Protein AF-A0A3D3DCF4-F1 (afdb_monomer)

pLDDT: mean 82.03, std 12.27, range [42.31, 96.94]

Mean predicted aligned error: 11.18 Å

Structure (mmCIF, N/CA/C/O backbone):
data_AF-A0A3D3DCF4-F1
#
_entry.id   AF-A0A3D3DCF4-F1
#
loop_
_atom_site.group_PDB
_atom_site.id
_atom_site.type_symbol
_atom_site.label_atom_id
_atom_site.label_alt_id
_atom_site.label_comp_id
_atom_site.label_asym_id
_atom_site.label_entity_id
_atom_site.label_seq_id
_atom_site.pdbx_PDB_ins_code
_atom_site.Cartn_x
_atom_site.Cartn_y
_atom_site.Cartn_z
_atom_site.occupancy
_atom_site.B_iso_or_equiv
_atom_site.auth_seq_id
_atom_site.auth_comp_id
_atom_site.auth_asym_id
_atom_site.auth_atom_id
_atom_site.pdbx_PDB_model_num
ATOM 1 N N . MET A 1 1 ? 3.527 12.592 -11.325 1.00 93.81 1 MET A N 1
ATOM 2 C CA . MET A 1 1 ? 3.212 11.522 -10.352 1.00 93.81 1 MET A CA 1
ATOM 3 C C . MET A 1 1 ? 3.990 10.255 -10.683 1.00 93.81 1 MET A C 1
ATOM 5 O O . MET A 1 1 ? 4.263 10.042 -11.859 1.00 93.81 1 MET A O 1
ATOM 9 N N . LYS A 1 2 ? 4.326 9.399 -9.712 1.00 96.25 2 LYS A N 1
ATOM 10 C CA . LYS A 1 2 ? 5.110 8.177 -9.921 1.00 96.25 2 LYS A CA 1
ATOM 11 C C . LYS A 1 2 ? 4.630 6.965 -9.119 1.00 96.25 2 LYS A C 1
ATOM 13 O O . LYS A 1 2 ? 4.061 7.092 -8.036 1.00 96.25 2 LYS A O 1
ATOM 18 N N . ILE A 1 3 ? 4.946 5.783 -9.646 1.00 96.56 3 ILE A N 1
ATOM 19 C CA . ILE A 1 3 ? 4.933 4.520 -8.902 1.00 96.56 3 ILE A CA 1
ATOM 20 C C . ILE A 1 3 ? 6.307 3.864 -9.035 1.00 96.56 3 ILE A C 1
ATOM 22 O O . ILE A 1 3 ? 6.876 3.821 -10.126 1.00 96.56 3 ILE A O 1
ATOM 26 N N . GLU A 1 4 ? 6.835 3.358 -7.927 1.00 96.94 4 GLU A N 1
ATOM 27 C CA . GLU A 1 4 ? 8.171 2.785 -7.821 1.00 96.94 4 GLU A CA 1
ATOM 28 C C . GLU A 1 4 ? 8.137 1.380 -7.225 1.00 96.94 4 GLU A C 1
ATOM 30 O O . GLU A 1 4 ? 7.518 1.129 -6.188 1.00 96.94 4 GLU A O 1
ATOM 35 N N . TYR A 1 5 ? 8.869 0.480 -7.875 1.00 96.06 5 TYR A N 1
ATOM 36 C CA . TYR A 1 5 ? 9.000 -0.916 -7.506 1.00 96.06 5 TYR A CA 1
ATOM 37 C C . TYR A 1 5 ? 10.455 -1.297 -7.286 1.00 96.06 5 TYR A C 1
ATOM 39 O O . TYR A 1 5 ? 11.329 -0.956 -8.085 1.00 96.06 5 TYR A O 1
ATOM 47 N N . ILE A 1 6 ? 10.678 -2.110 -6.258 1.00 93.56 6 ILE A N 1
ATOM 48 C CA . ILE A 1 6 ? 11.881 -2.919 -6.100 1.00 93.56 6 ILE A CA 1
ATOM 49 C C . ILE A 1 6 ? 11.496 -4.373 -6.328 1.00 93.56 6 ILE A C 1
ATOM 51 O O . ILE A 1 6 ? 10.640 -4.940 -5.647 1.00 93.56 6 ILE A O 1
ATOM 55 N N . ILE A 1 7 ? 12.144 -4.982 -7.310 1.00 91.38 7 ILE A N 1
ATOM 56 C CA . ILE A 1 7 ? 11.874 -6.342 -7.747 1.00 91.38 7 ILE A CA 1
ATOM 57 C C . ILE A 1 7 ? 13.111 -7.165 -7.437 1.00 91.38 7 ILE A C 1
ATOM 59 O O . ILE A 1 7 ? 14.160 -6.977 -8.058 1.00 91.38 7 ILE A O 1
ATOM 63 N N . LYS A 1 8 ? 12.986 -8.078 -6.477 1.00 88.69 8 LYS A N 1
ATOM 64 C CA . LYS A 1 8 ? 14.046 -9.027 -6.143 1.00 88.69 8 LYS A CA 1
ATOM 65 C C . LYS A 1 8 ? 13.840 -10.321 -6.920 1.00 88.69 8 LYS A C 1
ATOM 67 O O . LYS A 1 8 ? 12.715 -10.808 -7.066 1.00 88.69 8 LYS A O 1
ATOM 72 N N . LYS A 1 9 ? 14.947 -10.877 -7.399 1.00 84.56 9 LYS A N 1
ATOM 73 C CA . LYS A 1 9 ? 14.991 -12.121 -8.151 1.00 84.56 9 LYS A CA 1
ATOM 74 C C . LYS A 1 9 ? 16.175 -12.989 -7.708 1.00 84.56 9 LYS A C 1
ATOM 76 O O . LYS A 1 9 ? 17.258 -12.460 -7.467 1.00 84.56 9 LYS A O 1
ATOM 81 N N . GLU A 1 10 ? 15.967 -14.305 -7.660 1.00 78.00 10 GLU A N 1
ATOM 82 C CA . GLU A 1 10 ? 16.915 -15.305 -7.136 1.00 78.00 10 GLU A CA 1
ATOM 83 C C . GLU A 1 10 ? 17.283 -16.381 -8.185 1.00 78.00 10 GLU A C 1
ATOM 85 O O . GLU A 1 10 ? 17.300 -17.570 -7.881 1.00 78.00 10 GLU A O 1
ATOM 90 N N . ASP A 1 11 ? 17.527 -15.989 -9.445 1.00 72.19 11 ASP A N 1
ATOM 91 C CA . ASP A 1 11 ? 17.966 -16.908 -10.512 1.00 72.19 11 ASP A CA 1
ATOM 92 C C . ASP A 1 11 ? 18.674 -16.172 -11.686 1.00 72.19 11 ASP A C 1
ATOM 94 O O . ASP A 1 11 ? 18.718 -14.937 -11.722 1.00 72.19 11 ASP A O 1
ATOM 98 N N . ASP A 1 12 ? 19.226 -16.929 -12.648 1.00 71.88 12 ASP A N 1
ATOM 99 C CA . ASP A 1 12 ? 20.004 -16.417 -13.795 1.00 71.88 12 ASP A CA 1
ATOM 100 C C . ASP A 1 12 ? 19.167 -15.956 -15.015 1.00 71.88 12 ASP A C 1
ATOM 102 O O . ASP A 1 12 ? 19.696 -15.305 -15.927 1.00 71.88 12 ASP A O 1
ATOM 106 N N . PHE A 1 13 ? 17.861 -16.245 -15.068 1.00 71.06 13 PHE A N 1
ATOM 107 C CA . PHE A 1 13 ? 16.968 -15.712 -16.105 1.00 71.06 13 PHE A CA 1
ATOM 108 C C . PHE A 1 13 ? 16.832 -14.192 -15.961 1.00 71.06 13 PHE A C 1
ATOM 110 O O . PHE A 1 13 ? 16.963 -13.646 -14.877 1.00 71.06 13 PHE A O 1
ATOM 117 N N . CYS A 1 14 ? 16.478 -13.464 -17.023 1.00 76.75 14 CYS A N 1
ATOM 118 C CA . CYS A 1 14 ? 16.166 -12.029 -16.908 1.00 76.75 14 CYS A CA 1
ATOM 119 C C . CYS A 1 14 ? 17.236 -11.221 -16.127 1.00 76.75 14 CYS A C 1
ATOM 121 O O . CYS A 1 14 ? 16.926 -10.473 -15.207 1.00 76.75 14 CYS A O 1
ATOM 123 N N . ASN A 1 15 ? 18.511 -11.418 -16.462 1.00 82.12 15 ASN A N 1
ATOM 124 C CA . ASN A 1 15 ? 19.671 -10.884 -15.740 1.00 82.12 15 ASN A CA 1
ATOM 125 C C . ASN A 1 15 ? 20.205 -9.558 -16.314 1.00 82.12 15 ASN A C 1
ATOM 127 O O . ASN A 1 15 ? 21.364 -9.211 -16.106 1.00 82.12 15 ASN A O 1
ATOM 131 N N . SER A 1 16 ? 19.405 -8.824 -17.076 1.00 86.44 16 SER A N 1
ATOM 132 C CA . SER A 1 16 ? 19.775 -7.509 -17.597 1.00 86.44 16 SER A CA 1
ATOM 133 C C . SER A 1 16 ? 18.530 -6.648 -17.740 1.00 86.44 16 SER A C 1
ATOM 135 O O . SER A 1 16 ? 17.416 -7.172 -17.818 1.00 86.44 16 SER A O 1
ATOM 137 N N . VAL A 1 17 ? 18.717 -5.327 -17.787 1.00 89.50 17 VAL A N 1
ATOM 138 C CA . VAL A 1 17 ? 17.618 -4.387 -18.055 1.00 89.50 17 VAL A CA 1
ATOM 139 C C . VAL A 1 17 ? 16.929 -4.728 -19.374 1.00 89.50 17 VAL A C 1
ATOM 141 O O . VAL A 1 17 ? 15.706 -4.740 -19.432 1.00 89.50 17 VAL A O 1
ATOM 144 N N . GLU A 1 18 ? 17.696 -5.087 -20.403 1.00 89.00 18 GLU A N 1
ATOM 145 C CA . GLU A 1 18 ? 17.155 -5.421 -21.721 1.00 89.00 18 GLU A CA 1
ATOM 146 C C . GLU A 1 18 ? 16.280 -6.676 -21.697 1.00 89.00 18 GLU A C 1
ATOM 148 O O . GLU A 1 18 ? 15.159 -6.676 -22.197 1.00 89.00 18 GLU A O 1
ATOM 153 N N . ARG A 1 19 ? 16.733 -7.741 -21.024 1.00 88.31 19 ARG A N 1
ATOM 154 C CA . ARG A 1 19 ? 15.919 -8.955 -20.863 1.00 88.31 19 ARG A CA 1
ATOM 155 C C . ARG A 1 19 ? 14.653 -8.680 -20.055 1.00 88.31 19 ARG A C 1
ATOM 157 O O . ARG A 1 19 ? 13.614 -9.262 -20.349 1.00 88.31 19 ARG A O 1
ATOM 164 N N . PHE A 1 20 ? 14.730 -7.788 -19.070 1.00 89.44 20 PHE A N 1
ATOM 165 C CA . PHE A 1 20 ? 13.569 -7.372 -18.291 1.00 89.44 20 PHE A CA 1
ATOM 166 C C . PHE A 1 20 ? 12.573 -6.558 -19.126 1.00 89.44 20 PHE A C 1
ATOM 168 O O . PHE A 1 20 ? 11.373 -6.815 -19.060 1.00 89.44 20 PHE A O 1
ATOM 175 N N . LYS A 1 21 ? 13.048 -5.652 -19.988 1.00 90.25 21 LYS A N 1
ATOM 176 C CA . LYS A 1 21 ? 12.198 -4.966 -20.973 1.00 90.25 21 LYS A CA 1
ATOM 177 C C . LYS A 1 21 ? 11.533 -5.955 -21.928 1.00 90.25 21 LYS A C 1
ATOM 179 O O . LYS A 1 21 ? 10.320 -5.900 -22.094 1.00 90.25 21 LYS A O 1
ATOM 184 N N . ASN A 1 22 ? 12.288 -6.910 -22.470 1.00 89.00 22 ASN A N 1
ATOM 185 C CA . ASN A 1 22 ? 11.760 -7.934 -23.378 1.00 89.00 22 ASN A CA 1
ATOM 186 C C . ASN A 1 22 ? 10.695 -8.811 -22.709 1.00 89.00 22 ASN A C 1
ATOM 188 O O . ASN A 1 22 ? 9.673 -9.131 -23.317 1.00 89.00 22 ASN A O 1
ATOM 192 N N . LEU A 1 23 ? 10.887 -9.149 -21.432 1.00 88.69 23 LEU A N 1
ATOM 193 C CA . LEU A 1 23 ? 9.875 -9.845 -20.643 1.00 88.69 23 LEU A CA 1
ATOM 194 C C . LEU A 1 23 ? 8.574 -9.033 -20.563 1.00 88.69 23 LEU A C 1
ATOM 196 O O . LEU A 1 23 ? 7.488 -9.571 -20.769 1.00 88.69 23 LEU A O 1
ATOM 200 N N . LEU A 1 24 ? 8.672 -7.734 -20.285 1.00 88.00 24 LEU A N 1
ATOM 201 C CA . LEU A 1 24 ? 7.505 -6.858 -20.203 1.00 88.00 24 LEU A CA 1
ATOM 202 C C . LEU A 1 24 ? 6.828 -6.657 -21.569 1.00 88.00 24 LEU A C 1
ATOM 204 O O . LEU A 1 24 ? 5.601 -6.708 -21.655 1.00 88.00 24 LEU A O 1
ATOM 208 N N . SER A 1 25 ? 7.612 -6.535 -22.639 1.00 87.81 25 SER A N 1
ATOM 209 C CA . SER A 1 25 ? 7.129 -6.430 -24.022 1.00 87.81 25 SER A CA 1
ATOM 210 C C . SER A 1 25 ? 6.634 -7.741 -24.632 1.00 87.81 25 SER A C 1
ATOM 212 O O . SER A 1 25 ? 6.069 -7.730 -25.720 1.00 87.81 25 SER A O 1
ATOM 214 N N . THR A 1 26 ? 6.743 -8.869 -23.922 1.00 84.06 26 THR A N 1
ATOM 215 C CA . THR A 1 26 ? 6.060 -10.116 -24.317 1.00 84.06 26 THR A CA 1
ATOM 216 C C . THR A 1 26 ? 4.539 -9.915 -24.381 1.00 84.06 26 THR A C 1
ATOM 218 O O . THR A 1 26 ? 3.829 -10.602 -25.113 1.00 84.06 26 THR A O 1
ATOM 221 N N . ASN A 1 27 ? 4.013 -8.943 -23.632 1.00 83.88 27 ASN A N 1
ATOM 222 C CA . ASN A 1 27 ? 2.646 -8.485 -23.796 1.00 83.88 27 ASN A CA 1
ATOM 223 C C . ASN A 1 27 ? 2.584 -7.412 -24.888 1.00 83.88 27 ASN A C 1
ATOM 225 O O . ASN A 1 27 ? 3.106 -6.317 -24.698 1.00 83.88 27 ASN A O 1
ATOM 229 N N . SER A 1 28 ? 1.852 -7.685 -25.971 1.00 82.88 28 SER A N 1
ATOM 230 C CA . SER A 1 28 ? 1.680 -6.767 -27.111 1.00 82.88 28 SER A CA 1
ATOM 231 C C . SER A 1 28 ? 1.088 -5.398 -26.753 1.00 82.88 28 SER A C 1
ATOM 233 O O . SER A 1 28 ? 1.099 -4.484 -27.570 1.00 82.88 28 SER A O 1
ATOM 235 N N . ARG A 1 29 ? 0.562 -5.235 -25.534 1.00 86.62 29 ARG A N 1
ATOM 236 C CA . ARG A 1 29 ? 0.063 -3.956 -25.021 1.00 86.62 29 ARG A CA 1
ATOM 237 C C . ARG A 1 29 ? 1.154 -3.056 -24.443 1.00 86.62 29 ARG A C 1
ATOM 239 O O . ARG A 1 29 ? 0.804 -1.945 -24.058 1.00 86.62 29 ARG A O 1
ATOM 246 N N . ILE A 1 30 ? 2.400 -3.523 -24.311 1.00 88.62 30 ILE A N 1
ATOM 247 C CA . ILE A 1 30 ? 3.524 -2.744 -23.779 1.00 88.62 30 ILE A CA 1
ATOM 248 C C . ILE A 1 30 ? 4.646 -2.656 -24.805 1.00 88.62 30 ILE A C 1
ATOM 250 O O . ILE A 1 30 ? 5.263 -3.660 -25.164 1.00 88.62 30 ILE A O 1
ATOM 254 N N . THR A 1 31 ? 5.000 -1.423 -25.148 1.00 87.81 31 THR A N 1
ATOM 255 C CA . THR A 1 31 ? 6.161 -1.131 -25.986 1.00 87.81 31 THR A CA 1
ATOM 256 C C . THR A 1 31 ? 7.061 -0.131 -25.275 1.00 87.81 31 THR A C 1
ATOM 258 O O . THR A 1 31 ? 6.591 0.902 -24.797 1.00 87.81 31 THR A O 1
ATOM 261 N N . PHE A 1 32 ? 8.356 -0.430 -25.203 1.00 87.75 32 PHE A N 1
ATOM 262 C CA . PHE A 1 32 ? 9.363 0.526 -24.746 1.00 87.75 32 PHE A CA 1
ATOM 263 C C . PHE A 1 32 ? 9.938 1.255 -25.957 1.00 87.75 32 PHE A C 1
ATOM 265 O O . PHE A 1 32 ? 10.460 0.624 -26.870 1.00 87.75 32 PHE A O 1
ATOM 272 N N . GLU A 1 33 ? 9.863 2.580 -25.952 1.00 84.75 33 GLU A N 1
ATOM 273 C CA . GLU A 1 33 ? 10.468 3.439 -26.965 1.00 84.75 33 GLU A CA 1
ATOM 274 C C . GLU A 1 33 ? 11.323 4.489 -26.260 1.00 84.75 33 GLU A C 1
ATOM 276 O O . GLU A 1 33 ? 10.804 5.352 -25.551 1.00 84.75 33 GLU A O 1
ATOM 281 N N . ASN A 1 34 ? 12.643 4.430 -26.447 1.00 81.75 34 ASN A N 1
ATOM 282 C CA . ASN A 1 34 ? 13.595 5.331 -25.792 1.00 81.75 34 ASN A CA 1
ATOM 283 C C . ASN A 1 34 ? 13.379 5.362 -24.261 1.00 81.75 34 ASN A C 1
ATOM 285 O O . ASN A 1 34 ? 13.489 4.330 -23.590 1.00 81.75 34 ASN A O 1
ATOM 289 N N . SER A 1 35 ? 13.049 6.536 -23.714 1.00 86.00 35 SER A N 1
ATOM 290 C CA . SER A 1 35 ? 12.738 6.794 -22.302 1.00 86.00 35 SER A CA 1
ATOM 291 C C . SER A 1 35 ? 11.246 6.694 -21.955 1.00 86.00 35 SER A C 1
ATOM 293 O O . SER A 1 35 ? 10.866 6.971 -20.816 1.00 86.00 35 SER A O 1
ATOM 295 N N . LYS A 1 36 ? 10.393 6.287 -22.906 1.00 91.50 36 LYS A N 1
ATOM 296 C CA . LYS A 1 36 ? 8.944 6.170 -22.722 1.00 91.50 36 LYS A CA 1
ATOM 297 C C . LYS A 1 36 ? 8.450 4.732 -22.817 1.00 91.50 36 LYS A C 1
ATOM 299 O O . LYS A 1 36 ? 8.942 3.923 -23.600 1.00 91.50 36 LYS A O 1
ATOM 304 N N . ILE A 1 37 ? 7.439 4.424 -22.017 1.00 91.50 37 ILE A N 1
ATOM 305 C CA . ILE A 1 37 ? 6.661 3.193 -22.084 1.00 91.50 37 ILE A CA 1
ATOM 306 C C . ILE A 1 37 ? 5.276 3.533 -22.627 1.00 91.50 37 ILE A C 1
ATOM 308 O O . ILE A 1 37 ? 4.548 4.347 -22.054 1.00 91.50 37 ILE A O 1
ATOM 312 N N . LYS A 1 38 ? 4.914 2.920 -23.753 1.00 91.38 38 LYS A N 1
ATOM 313 C CA . LYS A 1 38 ? 3.601 3.066 -24.377 1.00 91.38 38 LYS A CA 1
ATOM 314 C C . LYS A 1 38 ? 2.719 1.876 -24.037 1.00 91.38 38 LYS A C 1
ATOM 316 O O . LYS A 1 38 ? 3.142 0.726 -24.152 1.00 91.38 38 LYS A O 1
ATOM 321 N N . PHE A 1 39 ? 1.481 2.158 -23.650 1.00 89.31 39 PHE A N 1
ATOM 322 C CA . PHE A 1 39 ? 0.453 1.151 -23.423 1.00 89.31 39 PHE A CA 1
ATOM 323 C C . PHE A 1 39 ? -0.935 1.751 -23.627 1.00 89.31 39 PHE A C 1
ATOM 325 O O . PHE A 1 39 ? -1.216 2.844 -23.155 1.00 89.31 39 PHE A O 1
ATOM 332 N N . SER A 1 40 ? -1.844 1.024 -24.285 1.00 76.75 40 SER A N 1
ATOM 333 C CA . SER A 1 40 ? -3.268 1.410 -24.392 1.00 76.75 40 SER A CA 1
ATOM 334 C C . SER A 1 40 ? -3.502 2.892 -24.775 1.00 76.75 40 SER A C 1
ATOM 336 O O . SER A 1 40 ? -4.328 3.560 -24.153 1.00 76.75 40 SER A O 1
ATOM 338 N N . ASN A 1 41 ? -2.756 3.395 -25.768 1.00 82.88 41 ASN A N 1
ATOM 339 C CA . ASN A 1 41 ? -2.747 4.787 -26.265 1.00 82.88 41 ASN A CA 1
ATOM 340 C C . ASN A 1 41 ? -2.219 5.856 -25.291 1.00 82.88 41 ASN A C 1
ATOM 342 O O . ASN A 1 41 ? -2.385 7.047 -25.531 1.00 82.88 41 ASN A O 1
ATOM 346 N N . VAL A 1 42 ? -1.561 5.444 -24.212 1.00 88.62 42 VAL A N 1
ATOM 347 C CA . VAL A 1 42 ? -0.913 6.314 -23.226 1.00 88.62 42 VAL A CA 1
ATOM 348 C C . VAL A 1 42 ? 0.599 6.137 -23.324 1.00 88.62 42 VAL A C 1
ATOM 350 O O . VAL A 1 42 ? 1.077 5.031 -23.582 1.00 88.62 42 VAL A O 1
ATOM 353 N N . ALA A 1 43 ? 1.351 7.213 -23.102 1.00 91.12 43 ALA A N 1
ATOM 354 C CA . ALA A 1 43 ? 2.801 7.177 -22.968 1.00 91.12 43 ALA A CA 1
ATOM 355 C C . ALA A 1 43 ? 3.201 7.722 -21.595 1.00 91.12 43 ALA A C 1
ATOM 357 O O . ALA A 1 43 ? 2.790 8.817 -21.222 1.00 91.12 43 ALA A O 1
ATOM 358 N N . LEU A 1 44 ? 4.008 6.962 -20.862 1.00 94.25 44 LEU A N 1
ATOM 359 C CA . LEU A 1 44 ? 4.592 7.374 -19.587 1.00 94.25 44 LEU A CA 1
ATOM 360 C C . LEU A 1 44 ? 6.110 7.378 -19.699 1.00 94.25 44 LEU A C 1
ATOM 362 O O . LEU A 1 44 ? 6.673 6.627 -20.495 1.00 94.25 44 LEU A O 1
ATOM 366 N N . ASP A 1 45 ? 6.772 8.174 -18.874 1.00 95.38 45 ASP A N 1
ATOM 367 C CA . ASP A 1 45 ? 8.215 8.061 -18.709 1.00 95.38 45 ASP A CA 1
ATOM 368 C C . ASP A 1 45 ? 8.521 6.875 -17.785 1.00 95.38 45 ASP A C 1
ATOM 370 O O . ASP A 1 45 ? 7.721 6.512 -16.912 1.00 95.38 45 ASP A O 1
ATOM 374 N N . TYR A 1 46 ? 9.677 6.241 -17.974 1.00 95.00 46 TYR A N 1
ATOM 375 C CA . TYR A 1 46 ? 10.108 5.148 -17.107 1.00 95.00 46 TYR A CA 1
ATOM 376 C C . TYR A 1 46 ? 11.611 5.186 -16.828 1.00 95.00 46 TYR A C 1
ATOM 378 O O . TYR A 1 46 ? 12.402 5.718 -17.603 1.00 95.00 46 TYR A O 1
ATOM 386 N N . SER A 1 47 ? 12.014 4.563 -15.723 1.00 93.81 47 SER A N 1
ATOM 387 C CA . SER A 1 47 ? 13.418 4.325 -15.390 1.00 93.81 47 SER A CA 1
ATOM 388 C C . SER A 1 47 ? 13.585 2.912 -14.852 1.00 93.81 47 SER A C 1
ATOM 390 O O . SER A 1 47 ? 12.824 2.489 -13.982 1.00 93.81 47 SER A O 1
ATOM 392 N N . ILE A 1 48 ? 14.559 2.174 -15.390 1.00 93.50 48 ILE A N 1
ATOM 393 C CA . ILE A 1 48 ? 14.927 0.840 -14.907 1.00 93.50 48 ILE A CA 1
ATOM 394 C C . ILE A 1 48 ? 16.412 0.839 -14.574 1.00 93.50 48 ILE A C 1
ATOM 396 O O . ILE A 1 48 ? 17.249 1.078 -15.445 1.00 93.50 48 ILE A O 1
ATOM 400 N N . LYS A 1 49 ? 16.733 0.502 -13.328 1.00 92.75 49 LYS A N 1
ATOM 401 C CA . LYS A 1 49 ? 18.097 0.239 -12.868 1.00 92.75 49 LYS A CA 1
ATOM 402 C C . LYS A 1 49 ? 18.188 -1.195 -12.371 1.00 92.75 49 LYS A C 1
ATOM 404 O O . LYS A 1 49 ? 17.208 -1.751 -11.883 1.00 92.75 49 LYS A O 1
ATOM 409 N N . THR A 1 50 ? 19.356 -1.811 -12.515 1.00 92.44 50 THR A N 1
ATOM 410 C CA . THR A 1 50 ? 19.600 -3.162 -12.005 1.00 92.44 50 THR A CA 1
ATOM 411 C C . THR A 1 50 ? 20.913 -3.217 -11.254 1.00 92.44 50 THR A C 1
ATOM 413 O O . THR A 1 50 ? 21.898 -2.621 -11.683 1.00 92.44 50 THR A O 1
ATOM 416 N N . GLU A 1 51 ? 20.919 -3.965 -10.159 1.00 89.31 51 GLU A N 1
ATOM 417 C CA . GLU A 1 51 ? 22.090 -4.189 -9.325 1.00 89.31 51 GLU A CA 1
ATOM 418 C C . GLU A 1 51 ? 22.184 -5.674 -8.969 1.00 89.31 51 GLU A C 1
ATOM 420 O O . GLU A 1 51 ? 21.173 -6.335 -8.708 1.00 89.31 51 GLU A O 1
ATOM 425 N N . LYS A 1 52 ? 23.402 -6.220 -8.991 1.00 85.25 52 LYS A N 1
ATOM 426 C CA . LYS A 1 52 ? 23.677 -7.580 -8.522 1.00 85.25 52 LYS A CA 1
ATOM 427 C C . LYS A 1 52 ? 24.130 -7.500 -7.071 1.00 85.25 52 LYS A C 1
ATOM 429 O O . LYS A 1 52 ? 25.079 -6.782 -6.774 1.00 85.25 52 LYS A O 1
ATOM 434 N N . ILE A 1 53 ? 23.493 -8.267 -6.194 1.00 82.50 53 ILE A N 1
ATOM 435 C CA . ILE A 1 53 ? 23.879 -8.301 -4.784 1.00 82.50 53 ILE A CA 1
ATOM 436 C C . ILE A 1 53 ? 25.178 -9.100 -4.674 1.00 82.50 53 ILE A C 1
ATOM 438 O O . ILE A 1 53 ? 25.229 -10.281 -5.030 1.00 82.50 53 ILE A O 1
ATOM 442 N N . GLN A 1 54 ? 26.245 -8.451 -4.210 1.00 66.06 54 GLN A N 1
ATOM 443 C CA . GLN A 1 54 ? 27.516 -9.124 -3.956 1.00 66.06 54 GLN A CA 1
ATOM 444 C C . GLN A 1 54 ? 27.294 -10.234 -2.911 1.00 66.06 54 GLN A C 1
ATOM 446 O O . GLN A 1 54 ? 26.542 -10.059 -1.956 1.00 66.06 54 GLN A O 1
ATOM 451 N N . ASN A 1 55 ? 27.911 -11.399 -3.121 1.00 69.19 55 ASN A N 1
ATOM 452 C CA . ASN A 1 55 ? 27.820 -12.599 -2.271 1.00 69.19 55 ASN A CA 1
ATOM 453 C C . ASN A 1 55 ? 26.513 -13.416 -2.326 1.00 69.19 55 ASN A C 1
ATOM 455 O O . ASN A 1 55 ? 26.425 -14.440 -1.651 1.00 69.19 55 ASN A O 1
ATOM 459 N N . LYS A 1 56 ? 25.525 -13.056 -3.159 1.00 73.50 56 LYS A N 1
ATOM 460 C CA . LYS A 1 56 ? 24.337 -13.897 -3.410 1.00 73.50 56 LYS A CA 1
ATOM 461 C C . LYS A 1 56 ? 24.046 -14.031 -4.906 1.00 73.50 56 LYS A C 1
ATOM 463 O O . LYS A 1 56 ? 24.378 -13.152 -5.699 1.00 73.50 56 LYS A O 1
ATOM 468 N N . LYS A 1 57 ? 23.382 -15.118 -5.322 1.00 74.00 57 LYS A N 1
ATOM 469 C CA . LYS A 1 57 ? 22.834 -15.266 -6.691 1.00 74.00 57 LYS A CA 1
ATOM 470 C C . LYS A 1 57 ? 21.543 -14.449 -6.863 1.00 74.00 57 LYS A C 1
ATOM 472 O O . LYS A 1 57 ? 20.550 -14.928 -7.396 1.00 74.00 57 LYS A O 1
ATOM 477 N N . GLU A 1 58 ? 21.547 -13.222 -6.357 1.00 83.50 58 GLU A N 1
ATOM 478 C CA . GLU A 1 58 ? 20.378 -12.356 -6.295 1.00 83.50 58 GLU A CA 1
ATOM 479 C C . GLU A 1 58 ? 20.611 -11.091 -7.119 1.00 83.50 58 GLU A C 1
ATOM 481 O O . GLU A 1 58 ? 21.713 -10.533 -7.172 1.00 83.50 58 GLU A O 1
ATOM 486 N N . ARG A 1 59 ? 19.544 -10.626 -7.763 1.00 87.50 59 ARG A N 1
ATOM 487 C CA . ARG A 1 59 ? 19.534 -9.389 -8.538 1.00 87.50 59 ARG A CA 1
ATOM 488 C C . ARG A 1 59 ? 18.317 -8.561 -8.168 1.00 87.50 59 ARG A C 1
ATOM 490 O O . ARG A 1 59 ? 17.219 -9.093 -7.999 1.00 87.50 59 ARG A O 1
ATOM 497 N N . ILE A 1 60 ? 18.530 -7.255 -8.087 1.00 91.06 60 ILE A N 1
ATOM 498 C CA . ILE A 1 60 ? 17.484 -6.268 -7.870 1.00 91.06 60 ILE A CA 1
ATOM 499 C C . ILE A 1 60 ? 17.244 -5.508 -9.173 1.00 91.06 60 ILE A C 1
ATOM 501 O O . ILE A 1 60 ? 18.183 -5.157 -9.895 1.00 91.06 60 ILE A O 1
ATOM 505 N N . PHE A 1 61 ? 15.972 -5.255 -9.466 1.00 92.56 61 PHE A N 1
ATOM 506 C CA . PHE A 1 61 ? 15.534 -4.268 -10.441 1.00 92.56 61 PHE A CA 1
ATOM 507 C C . PHE A 1 61 ? 14.753 -3.176 -9.721 1.00 92.56 61 PHE A C 1
ATOM 509 O O . PHE A 1 61 ? 13.767 -3.463 -9.045 1.00 92.56 61 PHE A O 1
ATOM 516 N N . GLN A 1 62 ? 15.183 -1.933 -9.889 1.00 94.69 62 GLN A N 1
ATOM 517 C CA . GLN A 1 62 ? 14.411 -0.759 -9.508 1.00 94.69 62 GLN A CA 1
ATOM 518 C C . GLN A 1 62 ? 13.685 -0.265 -10.755 1.00 94.69 62 GLN A C 1
ATOM 520 O O . GLN A 1 62 ? 14.330 0.047 -11.757 1.00 94.69 62 GLN A O 1
ATOM 525 N N . LEU A 1 63 ? 12.358 -0.221 -10.702 1.00 94.88 63 LEU A N 1
ATOM 526 C CA . LEU A 1 63 ? 11.498 0.209 -11.800 1.00 94.88 63 LEU A CA 1
ATOM 527 C C . LEU A 1 63 ? 10.636 1.378 -11.336 1.00 94.88 63 LEU A C 1
ATOM 529 O O . LEU A 1 63 ? 9.907 1.257 -10.357 1.00 94.88 63 LEU A O 1
ATOM 533 N N . ILE A 1 64 ? 10.687 2.484 -12.069 1.00 96.44 64 ILE A N 1
ATOM 534 C CA . ILE A 1 64 ? 9.898 3.684 -11.797 1.00 96.44 64 ILE A CA 1
ATOM 535 C C . ILE A 1 64 ? 9.058 3.991 -13.032 1.00 96.44 64 ILE A C 1
ATOM 537 O O . ILE A 1 64 ? 9.602 4.088 -14.132 1.00 96.44 64 ILE A O 1
ATOM 541 N N . PHE A 1 65 ? 7.753 4.170 -12.844 1.00 96.19 65 PHE A N 1
ATOM 542 C CA . PHE A 1 65 ? 6.843 4.739 -13.836 1.00 96.19 65 PHE A CA 1
ATOM 543 C C . PHE A 1 65 ? 6.494 6.166 -13.440 1.00 96.19 65 PHE A C 1
ATOM 545 O O . PHE A 1 65 ? 6.157 6.407 -12.282 1.00 96.19 65 PHE A O 1
ATOM 552 N N . ILE A 1 66 ? 6.550 7.097 -14.390 1.00 96.31 66 ILE A N 1
ATOM 553 C CA . ILE A 1 66 ? 6.322 8.522 -14.154 1.00 96.31 66 ILE A CA 1
ATOM 554 C C . ILE A 1 66 ? 5.282 9.037 -15.152 1.00 96.31 66 ILE A C 1
ATOM 556 O O . ILE A 1 66 ? 5.431 8.910 -16.366 1.00 96.31 66 ILE A O 1
ATOM 560 N N . SER A 1 67 ? 4.220 9.632 -14.619 1.00 95.31 67 SER A N 1
ATOM 561 C CA . SER A 1 67 ? 3.240 10.408 -15.373 1.00 95.31 67 SER A CA 1
ATOM 562 C C . SER A 1 67 ? 3.526 11.894 -15.226 1.00 95.31 67 SER A C 1
ATOM 564 O O . SER A 1 67 ? 3.543 12.411 -14.104 1.00 95.31 67 SER A O 1
ATOM 566 N N . ASN A 1 68 ? 3.692 12.566 -16.365 1.00 92.12 68 ASN A N 1
ATOM 567 C CA . ASN A 1 68 ? 3.898 14.012 -16.464 1.00 92.12 68 ASN A CA 1
ATOM 568 C C . ASN A 1 68 ? 2.636 14.753 -16.939 1.00 92.12 68 ASN A C 1
ATOM 570 O O . ASN A 1 68 ? 2.732 15.887 -17.401 1.00 92.12 68 ASN A O 1
ATOM 574 N N . GLU A 1 69 ? 1.461 14.118 -16.879 1.00 91.81 69 GLU A N 1
ATOM 575 C CA . GLU A 1 69 ? 0.198 14.804 -17.177 1.00 91.81 69 GLU A CA 1
ATOM 576 C C . GLU A 1 69 ? -0.021 15.953 -16.188 1.00 91.81 69 GLU A C 1
ATOM 578 O O . GLU A 1 69 ? 0.193 15.789 -14.984 1.00 91.81 69 GLU A O 1
ATOM 583 N N . SER A 1 70 ? -0.498 17.091 -16.694 1.00 89.81 70 SER A N 1
ATOM 584 C CA . SER A 1 70 ? -0.840 18.260 -15.875 1.00 89.81 70 SER A CA 1
ATOM 585 C C . SER A 1 70 ? -2.047 18.012 -14.966 1.00 89.81 70 SER A C 1
ATOM 587 O O . SER A 1 70 ? -2.106 18.535 -13.858 1.00 89.81 70 SER A O 1
ATOM 589 N N . ASP A 1 71 ? -3.001 17.198 -15.424 1.00 93.25 71 ASP A N 1
ATOM 590 C CA . ASP A 1 71 ? -4.171 16.774 -14.656 1.00 93.25 71 ASP A CA 1
ATOM 591 C C . ASP A 1 71 ? -3.815 15.569 -13.768 1.00 93.25 71 ASP A C 1
ATOM 593 O O . ASP A 1 71 ? -3.535 14.465 -14.255 1.00 93.25 71 ASP A O 1
ATOM 597 N N . GLU A 1 72 ? -3.858 15.777 -12.450 1.00 91.94 72 GLU A N 1
ATOM 598 C CA . GLU A 1 72 ? -3.564 14.755 -11.442 1.00 91.94 72 GLU A CA 1
ATOM 599 C C . GLU A 1 72 ? -4.485 13.529 -11.585 1.00 91.94 72 GLU A C 1
ATOM 601 O O . GLU A 1 72 ? -4.019 12.391 -11.538 1.00 91.94 72 GLU A O 1
ATOM 606 N N . SER A 1 73 ? -5.777 13.723 -11.880 1.00 93.12 73 SER A N 1
ATOM 607 C CA . SER A 1 73 ? -6.733 12.618 -12.040 1.00 93.12 73 SER A CA 1
ATOM 608 C C . SER A 1 73 ? -6.412 11.752 -13.261 1.00 93.12 73 SER A C 1
ATOM 610 O O . SER A 1 73 ? -6.554 10.523 -13.228 1.00 93.12 73 SER A O 1
ATOM 612 N N . ARG A 1 74 ? -5.943 12.367 -14.355 1.00 93.75 74 ARG A N 1
ATOM 613 C CA . ARG A 1 74 ? -5.469 11.621 -15.535 1.00 93.75 74 ARG A CA 1
ATOM 614 C C . ARG A 1 74 ? -4.183 10.872 -15.233 1.00 93.75 74 ARG A C 1
ATOM 616 O O . ARG A 1 74 ? -4.102 9.689 -15.566 1.00 93.75 74 ARG A O 1
ATOM 623 N N . SER A 1 75 ? -3.234 11.519 -14.552 1.00 94.12 75 SER A N 1
ATOM 624 C CA . SER A 1 75 ? -2.005 10.871 -14.086 1.00 94.12 75 SER A CA 1
ATOM 625 C C . SER A 1 75 ? -2.306 9.611 -13.273 1.00 94.12 75 SER A C 1
ATOM 627 O O . SER A 1 75 ? -1.744 8.551 -13.558 1.00 94.12 75 SER A O 1
ATOM 629 N N . VAL A 1 76 ? -3.247 9.694 -12.329 1.00 95.56 76 VAL A N 1
ATOM 630 C CA . VAL A 1 76 ? -3.694 8.558 -11.510 1.00 95.56 76 VAL A CA 1
ATOM 631 C C . VAL A 1 76 ? -4.232 7.425 -12.381 1.00 95.56 76 VAL A C 1
ATOM 633 O O . VAL A 1 76 ? -3.747 6.299 -12.297 1.00 95.56 76 VAL A O 1
ATOM 636 N N . LYS A 1 77 ? -5.172 7.716 -13.290 1.00 94.75 77 LYS A N 1
ATOM 637 C CA . LYS A 1 77 ? -5.766 6.704 -14.186 1.00 94.75 77 LYS A CA 1
ATOM 638 C C . LYS A 1 77 ? -4.730 6.027 -15.084 1.00 94.75 77 LYS A C 1
ATOM 640 O O . LYS A 1 77 ? -4.848 4.836 -15.375 1.00 94.75 77 LYS A O 1
ATOM 645 N N . HIS A 1 78 ? -3.743 6.774 -15.575 1.00 94.62 78 HIS A N 1
ATOM 646 C CA . HIS A 1 78 ? -2.666 6.225 -16.398 1.00 94.62 78 HIS A CA 1
ATOM 647 C C . HIS A 1 78 ? -1.769 5.289 -15.582 1.00 94.62 78 HIS A C 1
ATOM 649 O O . HIS A 1 78 ? -1.511 4.162 -16.013 1.00 94.62 78 HIS A O 1
ATOM 655 N N . LEU A 1 79 ? -1.366 5.721 -14.385 1.00 95.50 79 LEU A N 1
ATOM 656 C CA . LEU A 1 79 ? -0.534 4.940 -13.472 1.00 95.50 79 LEU A CA 1
ATOM 657 C C . LEU A 1 79 ? -1.243 3.668 -12.969 1.00 95.50 79 LEU A C 1
ATOM 659 O O . LEU A 1 79 ? -0.641 2.597 -12.963 1.00 95.50 79 LEU A O 1
ATOM 663 N N . GLU A 1 80 ? -2.541 3.728 -12.662 1.00 95.00 80 GLU A N 1
ATOM 664 C CA . GLU A 1 80 ? -3.344 2.545 -12.317 1.00 95.00 80 GLU A CA 1
ATOM 665 C C . GLU A 1 80 ? -3.392 1.507 -13.444 1.00 95.00 80 GLU A C 1
ATOM 667 O O . GLU A 1 80 ? -3.338 0.295 -13.209 1.00 95.00 80 GLU A O 1
ATOM 672 N N . LYS A 1 81 ? -3.552 1.972 -14.690 1.00 93.75 81 LYS A N 1
ATOM 673 C CA . LYS A 1 81 ? -3.631 1.091 -15.859 1.00 93.75 81 LYS A CA 1
ATOM 674 C C . LYS A 1 81 ? -2.313 0.356 -16.075 1.00 93.75 81 LYS A C 1
ATOM 676 O O . LYS A 1 81 ? -2.346 -0.862 -16.281 1.00 93.75 81 LYS A O 1
ATOM 681 N N . ILE A 1 82 ? -1.179 1.063 -16.018 1.00 93.88 82 ILE A N 1
ATOM 682 C CA . ILE A 1 82 ? 0.128 0.416 -16.164 1.00 93.88 82 ILE A CA 1
ATOM 683 C C . ILE A 1 82 ? 0.437 -0.489 -14.977 1.00 93.88 82 ILE A C 1
ATOM 685 O O . ILE A 1 82 ? 0.911 -1.593 -15.209 1.00 93.88 82 ILE A O 1
ATOM 689 N N . ASP A 1 83 ? 0.091 -0.109 -13.743 1.00 94.12 83 ASP A N 1
ATOM 690 C CA . ASP A 1 83 ? 0.273 -0.960 -12.562 1.00 94.12 83 ASP A CA 1
ATOM 691 C C . ASP A 1 83 ? -0.450 -2.307 -12.723 1.00 94.12 83 ASP A C 1
ATOM 693 O O . ASP A 1 83 ? 0.161 -3.381 -12.668 1.00 94.12 83 ASP A O 1
ATOM 697 N N . LYS A 1 84 ? -1.752 -2.261 -13.034 1.00 93.06 84 LYS A N 1
ATOM 698 C CA . LYS A 1 84 ? -2.570 -3.463 -13.260 1.00 93.06 84 LYS A CA 1
ATOM 699 C C . LYS A 1 84 ? -2.000 -4.335 -14.380 1.00 93.06 84 LYS A C 1
ATOM 701 O O . LYS A 1 84 ? -2.028 -5.565 -14.283 1.00 93.06 84 LYS A O 1
ATOM 706 N N . LEU A 1 85 ? -1.505 -3.719 -15.454 1.00 92.31 85 LEU A N 1
ATOM 707 C CA . LEU A 1 85 ? -0.920 -4.431 -16.588 1.00 92.31 85 LEU A CA 1
ATOM 708 C C . LEU A 1 85 ? 0.433 -5.057 -16.230 1.00 92.31 85 LEU A C 1
ATOM 710 O O . LEU A 1 85 ? 0.649 -6.236 -16.507 1.00 92.31 85 LEU A O 1
ATOM 714 N N . PHE A 1 86 ? 1.303 -4.303 -15.567 1.00 92.50 86 PHE A N 1
ATOM 715 C CA . PHE A 1 86 ? 2.622 -4.726 -15.117 1.00 92.50 86 PHE A CA 1
ATOM 716 C C . PHE A 1 86 ? 2.526 -5.902 -14.136 1.00 92.50 86 PHE A C 1
ATOM 718 O O . PHE A 1 86 ? 3.077 -6.970 -14.410 1.00 92.50 86 PHE A O 1
ATOM 725 N N . LYS A 1 87 ? 1.731 -5.778 -13.064 1.00 91.75 87 LYS A N 1
ATOM 726 C CA . LYS A 1 87 ? 1.492 -6.868 -12.099 1.00 91.75 87 LYS A CA 1
ATOM 727 C C . LYS A 1 87 ? 0.944 -8.123 -12.777 1.00 91.75 87 LYS A C 1
ATOM 729 O O . LYS A 1 87 ? 1.329 -9.241 -12.433 1.00 91.75 87 LYS A O 1
ATOM 734 N N . ARG A 1 88 ? 0.074 -7.961 -13.782 1.00 91.25 88 ARG A N 1
ATOM 735 C CA . ARG A 1 88 ? -0.455 -9.081 -14.572 1.00 91.25 88 ARG A CA 1
ATOM 736 C C . ARG A 1 88 ? 0.633 -9.776 -15.388 1.00 91.25 88 ARG A C 1
ATOM 738 O O . ARG A 1 88 ? 0.614 -11.002 -15.454 1.00 91.25 88 ARG A O 1
ATOM 745 N N . ILE A 1 89 ? 1.545 -9.031 -16.009 1.00 89.88 89 ILE A N 1
ATOM 746 C CA . ILE A 1 89 ? 2.652 -9.603 -16.790 1.00 89.88 89 ILE A CA 1
ATOM 747 C C . ILE A 1 89 ? 3.609 -10.360 -15.877 1.00 89.88 89 ILE A C 1
ATOM 749 O O . ILE A 1 89 ? 3.900 -11.522 -16.146 1.00 89.88 89 ILE A O 1
ATOM 753 N N . ILE A 1 90 ? 4.011 -9.752 -14.759 1.00 89.31 90 ILE A N 1
ATOM 754 C CA . ILE A 1 90 ? 4.870 -10.398 -13.764 1.00 89.31 90 ILE A CA 1
ATOM 755 C C . ILE A 1 90 ? 4.232 -11.701 -13.270 1.00 89.31 90 ILE A C 1
ATOM 757 O O . ILE A 1 90 ? 4.871 -12.749 -13.334 1.00 89.31 90 ILE A O 1
ATOM 761 N N . LYS A 1 91 ? 2.943 -11.680 -12.901 1.00 88.50 91 LYS A N 1
ATOM 762 C CA . LYS A 1 91 ? 2.212 -12.883 -12.470 1.00 88.50 91 LYS A CA 1
ATOM 763 C C . LYS A 1 91 ? 2.132 -13.962 -13.558 1.00 88.50 91 LYS A C 1
ATOM 765 O O . LYS A 1 91 ? 2.226 -15.143 -13.245 1.00 88.50 91 LYS A O 1
ATOM 770 N N . LYS A 1 92 ? 1.938 -13.578 -14.825 1.00 87.81 92 LYS A N 1
ATOM 771 C CA . LYS A 1 92 ? 1.835 -14.519 -15.956 1.00 87.81 92 LYS A CA 1
ATOM 772 C C . LYS A 1 92 ? 3.179 -15.043 -16.453 1.00 87.81 92 LYS A C 1
ATOM 774 O O . LYS A 1 92 ? 3.192 -16.071 -17.117 1.00 87.81 92 LYS A O 1
ATOM 779 N N . SER A 1 93 ? 4.283 -14.365 -16.147 1.00 83.69 93 SER A N 1
ATOM 780 C CA . SER A 1 93 ? 5.614 -14.759 -16.618 1.00 83.69 93 SER A CA 1
ATOM 781 C C . SER A 1 93 ? 6.075 -16.126 -16.102 1.00 83.69 93 SER A C 1
ATOM 783 O O . SER A 1 93 ? 6.994 -16.705 -16.669 1.00 83.69 93 SER A O 1
ATOM 785 N N . GLY A 1 94 ? 5.481 -16.627 -15.011 1.00 79.44 94 GLY A N 1
ATOM 786 C CA . GLY A 1 94 ? 5.907 -17.863 -14.347 1.00 79.44 94 GLY A CA 1
ATOM 787 C C . GLY A 1 94 ? 7.243 -17.744 -13.603 1.00 79.44 94 GLY A C 1
ATOM 788 O O . GLY A 1 94 ? 7.634 -18.670 -12.896 1.00 79.44 94 GLY A O 1
ATOM 789 N N . ILE A 1 95 ? 7.929 -16.603 -13.712 1.00 80.50 95 ILE A N 1
ATOM 790 C CA . ILE A 1 95 ? 9.172 -16.316 -13.001 1.00 80.50 95 ILE A CA 1
ATOM 791 C C . ILE A 1 95 ? 8.825 -15.859 -11.582 1.00 80.50 95 ILE A C 1
ATOM 793 O O . ILE A 1 95 ? 7.967 -14.994 -11.382 1.00 80.50 95 ILE A O 1
ATOM 797 N N . LYS A 1 96 ? 9.519 -16.415 -10.584 1.00 82.19 96 LYS A N 1
ATOM 798 C CA . LYS A 1 96 ? 9.380 -16.005 -9.183 1.00 82.19 96 LYS A CA 1
ATOM 799 C C . LYS A 1 96 ? 10.045 -14.644 -8.964 1.00 82.19 96 LYS A C 1
ATOM 801 O O . LYS A 1 96 ? 11.226 -14.555 -8.643 1.00 82.19 96 LYS A O 1
ATOM 806 N N . PHE A 1 97 ? 9.272 -13.582 -9.161 1.00 84.88 97 PHE A N 1
ATOM 807 C CA . PHE A 1 97 ? 9.653 -12.225 -8.788 1.00 84.88 97 PHE A CA 1
ATOM 808 C C . PHE A 1 97 ? 9.056 -11.854 -7.433 1.00 84.88 97 PHE A C 1
ATOM 810 O O . PHE A 1 97 ? 7.845 -11.954 -7.236 1.00 84.88 97 PHE A O 1
ATOM 817 N N . ASN A 1 98 ? 9.894 -11.341 -6.535 1.00 88.88 98 ASN A N 1
ATOM 818 C CA . ASN A 1 98 ? 9.454 -10.718 -5.292 1.00 88.88 98 ASN A CA 1
ATOM 819 C C . ASN A 1 98 ? 9.256 -9.222 -5.554 1.00 88.88 98 ASN A C 1
ATOM 821 O O . ASN A 1 98 ? 10.215 -8.444 -5.543 1.00 88.88 98 ASN A O 1
ATOM 825 N N . LEU A 1 99 ? 8.015 -8.845 -5.865 1.00 91.12 99 LEU A N 1
ATOM 826 C CA . LEU A 1 99 ? 7.626 -7.476 -6.188 1.00 91.12 99 LEU A CA 1
ATOM 827 C C . LEU A 1 99 ? 7.290 -6.693 -4.914 1.00 91.12 99 LEU A C 1
ATOM 829 O O . LEU A 1 99 ? 6.323 -7.025 -4.234 1.00 91.12 99 LEU A O 1
ATOM 833 N N . ASN A 1 100 ? 8.033 -5.621 -4.644 1.00 93.00 100 ASN A N 1
ATOM 834 C CA . ASN A 1 100 ? 7.770 -4.702 -3.539 1.00 93.00 100 ASN A CA 1
ATOM 835 C C . ASN A 1 100 ? 7.473 -3.304 -4.083 1.00 93.00 100 ASN A C 1
ATOM 837 O O . ASN A 1 100 ? 8.284 -2.738 -4.818 1.00 93.00 100 ASN A O 1
ATOM 841 N N . THR A 1 101 ? 6.322 -2.742 -3.720 1.00 94.50 101 THR A N 1
ATOM 842 C CA . THR A 1 101 ? 5.992 -1.340 -4.005 1.00 94.50 101 THR A CA 1
ATOM 843 C C . THR A 1 101 ? 6.671 -0.457 -2.965 1.00 94.50 101 THR A C 1
ATOM 845 O O . THR A 1 101 ? 6.413 -0.612 -1.775 1.00 94.50 101 THR A O 1
ATOM 848 N N . ILE A 1 102 ? 7.536 0.455 -3.405 1.00 95.06 102 ILE A N 1
ATOM 849 C CA . ILE A 1 102 ? 8.278 1.365 -2.518 1.00 95.06 102 ILE A CA 1
ATOM 850 C C . ILE A 1 102 ? 7.609 2.732 -2.450 1.00 95.06 102 ILE A C 1
ATOM 852 O O . ILE A 1 102 ? 7.540 3.340 -1.386 1.00 95.06 102 ILE A O 1
ATOM 856 N N . TRP A 1 103 ? 7.100 3.209 -3.584 1.00 95.69 103 TRP A N 1
ATOM 857 C CA . TRP A 1 103 ? 6.419 4.493 -3.671 1.00 95.69 103 TRP A CA 1
ATOM 858 C C . TRP A 1 103 ? 5.174 4.353 -4.534 1.00 95.69 103 TRP A C 1
ATOM 860 O O . TRP A 1 103 ? 5.250 3.823 -5.639 1.00 95.69 103 TRP A O 1
ATOM 870 N N . ASP A 1 104 ? 4.039 4.837 -4.043 1.00 95.62 104 ASP A N 1
ATOM 871 C CA . ASP A 1 104 ? 2.757 4.744 -4.735 1.00 95.62 104 ASP A CA 1
ATOM 872 C C . ASP A 1 104 ? 1.956 6.039 -4.560 1.00 95.62 104 ASP A C 1
ATOM 874 O O . ASP A 1 104 ? 1.223 6.216 -3.585 1.00 95.62 104 ASP A O 1
ATOM 878 N N . GLU A 1 105 ? 2.095 6.959 -5.517 1.00 96.56 105 GLU A N 1
ATOM 879 C CA . GLU A 1 105 ? 1.347 8.222 -5.490 1.00 96.56 105 GLU A CA 1
ATOM 880 C C . GLU A 1 105 ? -0.115 8.063 -5.909 1.00 96.56 105 GLU A C 1
ATOM 882 O O . GLU A 1 105 ? -0.928 8.933 -5.603 1.00 96.56 105 GLU A O 1
ATOM 887 N N . VAL A 1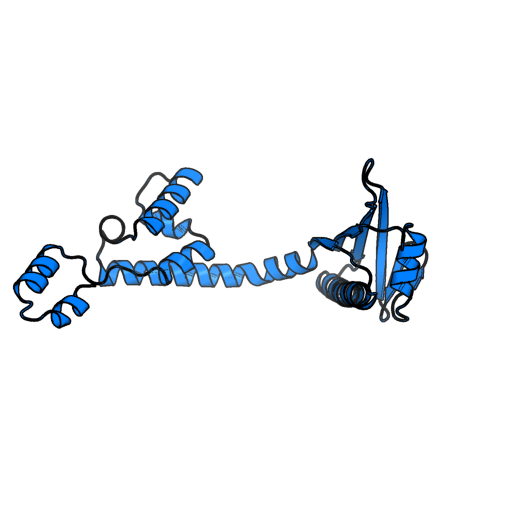 106 ? -0.477 6.951 -6.557 1.00 96.25 106 VAL A N 1
ATOM 888 C CA . VAL A 1 106 ? -1.877 6.630 -6.863 1.00 96.25 106 VAL A CA 1
ATOM 889 C C . VAL A 1 106 ? -2.627 6.356 -5.568 1.00 96.25 106 VAL A C 1
ATOM 891 O O . VAL A 1 106 ? -3.662 6.971 -5.307 1.00 96.25 106 VAL A O 1
ATOM 894 N N . SER A 1 107 ? -2.074 5.494 -4.714 1.00 95.06 107 SER A N 1
ATOM 895 C CA . SER A 1 107 ? -2.644 5.241 -3.390 1.00 95.06 107 SER A CA 1
ATOM 896 C C . SER A 1 107 ? -2.660 6.512 -2.540 1.00 95.06 107 SER A C 1
ATOM 898 O O . SER A 1 107 ? -3.677 6.813 -1.922 1.00 95.06 107 SER A O 1
ATOM 900 N N . GLN A 1 108 ? -1.589 7.318 -2.556 1.00 95.31 108 GLN A N 1
ATOM 901 C CA . GLN A 1 108 ? -1.563 8.593 -1.823 1.00 95.31 108 GLN A CA 1
ATOM 902 C C . GLN A 1 108 ? -2.665 9.562 -2.272 1.00 95.31 108 GLN A C 1
ATOM 904 O O . GLN A 1 108 ? -3.282 10.204 -1.423 1.00 95.31 108 GLN A O 1
ATOM 909 N N . TYR A 1 109 ? -2.936 9.665 -3.576 1.00 96.06 109 TYR A N 1
ATOM 910 C CA . TYR A 1 109 ? -4.013 10.499 -4.114 1.00 96.06 109 TYR A CA 1
ATOM 911 C C . TYR A 1 109 ? -5.386 10.094 -3.563 1.00 96.06 109 TYR A C 1
ATOM 913 O O . TYR A 1 109 ? -6.146 10.936 -3.070 1.00 96.06 109 TYR A O 1
ATOM 921 N N . TYR A 1 110 ? -5.691 8.794 -3.585 1.00 95.44 110 TYR A N 1
ATOM 922 C CA . TYR A 1 110 ? -6.940 8.289 -3.019 1.00 95.44 110 TYR A CA 1
ATOM 923 C C . TYR A 1 110 ? -6.987 8.459 -1.501 1.00 95.44 110 TYR A C 1
ATOM 925 O O . TYR A 1 110 ? -8.004 8.911 -0.985 1.00 95.44 110 TYR A O 1
ATOM 933 N N . CYS A 1 111 ? -5.887 8.207 -0.788 1.00 94.44 111 CYS A N 1
ATOM 934 C CA . CYS A 1 111 ? -5.809 8.436 0.654 1.00 94.44 111 CYS A CA 1
ATOM 935 C C . CYS A 1 111 ? -6.112 9.896 1.012 1.00 94.44 111 CYS A C 1
ATOM 937 O O . CYS A 1 111 ? -6.961 10.136 1.864 1.00 94.44 111 CYS A O 1
ATOM 939 N N . LYS A 1 112 ? -5.501 10.872 0.325 1.00 94.69 112 LYS A N 1
ATOM 940 C CA . LYS A 1 112 ? -5.786 12.305 0.528 1.00 94.69 112 LYS A CA 1
ATOM 941 C C . LYS A 1 112 ? -7.258 12.638 0.285 1.00 94.69 112 LYS A C 1
ATOM 943 O O . LYS A 1 112 ? -7.846 13.404 1.040 1.00 94.69 112 LYS A O 1
ATOM 948 N N . SER A 1 113 ? -7.853 12.035 -0.742 1.00 93.50 113 SER A N 1
ATOM 949 C CA . SER A 1 113 ? -9.260 12.246 -1.099 1.00 93.50 113 SER A CA 1
ATOM 950 C C . SER A 1 113 ? -10.230 11.604 -0.096 1.00 93.50 113 SER A C 1
ATOM 952 O O . SER A 1 113 ? -11.314 12.130 0.152 1.00 93.50 113 SER A O 1
ATOM 954 N N . CYS A 1 114 ? -9.858 10.463 0.489 1.00 94.25 114 CYS A N 1
ATOM 955 C CA . CYS A 1 114 ? -10.692 9.705 1.421 1.00 94.25 114 CYS A CA 1
ATOM 956 C 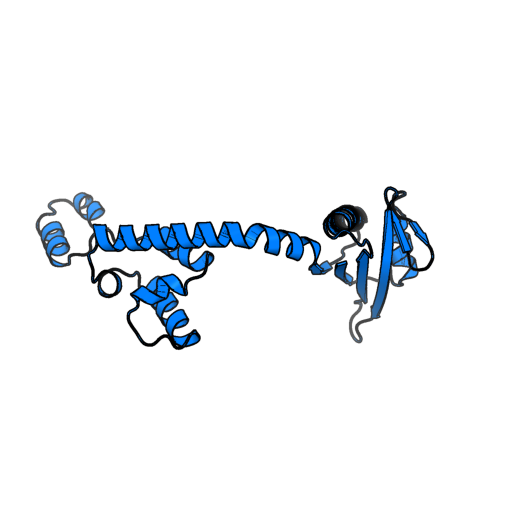C . CYS A 1 114 ? -10.544 10.163 2.878 1.00 94.25 114 CYS A C 1
ATOM 958 O O . CYS A 1 114 ? -11.508 10.050 3.635 1.00 94.25 114 CYS A O 1
ATOM 960 N N . TYR A 1 115 ? -9.381 10.687 3.276 1.00 92.50 115 TYR A N 1
ATOM 961 C CA . TYR A 1 115 ? -9.088 11.021 4.673 1.00 92.50 115 TYR A CA 1
ATOM 962 C C . TYR A 1 115 ? -10.095 11.983 5.322 1.00 92.50 115 TYR A C 1
ATOM 964 O O . TYR A 1 115 ? -10.471 11.729 6.463 1.00 92.50 115 TYR A O 1
ATOM 972 N N . PRO A 1 116 ? -10.628 13.018 4.635 1.00 94.81 116 PRO A N 1
ATOM 973 C CA . PRO A 1 116 ? -11.669 13.866 5.216 1.00 94.81 116 PRO A CA 1
ATOM 974 C C . PRO A 1 116 ? -12.900 13.077 5.681 1.00 94.81 116 PRO A C 1
ATOM 976 O O . PRO A 1 116 ? -13.410 13.316 6.771 1.00 94.81 116 PRO A O 1
ATOM 979 N N . ARG A 1 117 ? -13.326 12.072 4.904 1.00 94.75 117 ARG A N 1
ATOM 980 C CA . ARG A 1 117 ? -14.450 11.197 5.272 1.00 94.75 117 ARG A CA 1
ATOM 981 C C . ARG A 1 117 ? -14.088 10.270 6.428 1.00 94.75 117 ARG A C 1
ATOM 983 O O . ARG A 1 117 ? -14.917 10.034 7.295 1.00 94.75 117 ARG A O 1
ATOM 990 N N . ILE A 1 118 ? -12.859 9.754 6.459 1.00 92.25 118 ILE A N 1
ATOM 991 C CA . ILE A 1 118 ? -12.376 8.935 7.583 1.00 92.25 118 ILE A CA 1
ATOM 992 C C . ILE A 1 118 ? -12.379 9.766 8.870 1.00 92.25 118 ILE A C 1
ATOM 994 O O . ILE A 1 118 ? -12.908 9.313 9.877 1.00 92.25 118 ILE A O 1
ATOM 998 N N . ASN A 1 119 ? -11.897 11.008 8.817 1.00 92.81 119 ASN A N 1
ATOM 999 C CA . ASN A 1 119 ? -11.906 11.931 9.949 1.00 92.81 119 ASN A CA 1
ATOM 1000 C C . ASN A 1 119 ? -13.331 12.238 10.451 1.00 92.81 119 ASN A C 1
ATOM 1002 O O . ASN A 1 119 ? -13.575 12.287 11.656 1.00 92.81 119 ASN A O 1
ATOM 1006 N N . GLU A 1 120 ? -14.308 12.401 9.554 1.00 94.81 120 GLU A N 1
ATOM 1007 C CA . GLU A 1 120 ? -15.720 12.511 9.953 1.00 94.81 120 GLU A CA 1
ATOM 1008 C C . GLU A 1 120 ? -16.194 11.265 10.716 1.00 94.81 120 GLU A C 1
ATOM 1010 O O . GLU A 1 120 ? -16.838 11.390 11.760 1.00 94.81 120 GLU A O 1
ATOM 1015 N N . ILE A 1 121 ? -15.839 10.068 10.239 1.00 93.81 121 ILE A N 1
ATOM 1016 C CA . ILE A 1 121 ? -16.180 8.808 10.910 1.00 93.81 121 ILE A CA 1
ATOM 1017 C C . ILE A 1 121 ? -15.491 8.714 12.276 1.00 93.81 121 ILE A C 1
ATOM 1019 O O . ILE A 1 121 ? -16.158 8.381 13.252 1.00 93.81 121 ILE A O 1
ATOM 1023 N N . GLU A 1 122 ? -14.206 9.062 12.386 1.00 92.19 122 GLU A N 1
ATOM 1024 C CA . GLU A 1 122 ? -13.501 9.109 13.673 1.00 92.19 122 GLU A CA 1
ATOM 1025 C C . GLU A 1 122 ? -14.218 10.029 14.670 1.00 92.19 122 GLU A C 1
ATOM 1027 O O . GLU A 1 122 ? -14.460 9.647 15.813 1.00 92.19 122 GLU A O 1
ATOM 1032 N N . ASN A 1 123 ? -14.644 11.219 14.235 1.00 92.50 123 ASN A N 1
ATOM 1033 C CA . ASN A 1 123 ? -15.382 12.152 15.087 1.00 92.50 123 ASN A CA 1
ATOM 1034 C C . ASN A 1 123 ? -16.737 11.588 15.537 1.00 92.50 123 ASN A C 1
ATOM 1036 O O . ASN A 1 123 ? -17.133 11.755 16.697 1.00 92.50 123 ASN A O 1
ATOM 1040 N N . LEU A 1 124 ? -17.444 10.880 14.652 1.00 93.88 124 LEU A N 1
ATOM 1041 C CA . LEU A 1 124 ? -18.681 10.182 15.004 1.00 93.88 124 LEU A CA 1
ATOM 1042 C C . LEU A 1 124 ? -18.429 9.045 16.002 1.00 93.88 124 LEU A C 1
ATOM 1044 O O . LEU A 1 124 ? -19.197 8.900 16.955 1.00 93.88 124 LEU A O 1
ATOM 1048 N N . MET A 1 125 ? -17.346 8.285 15.833 1.00 91.50 125 MET A N 1
ATOM 1049 C CA . MET A 1 125 ? -16.936 7.230 16.761 1.00 91.50 125 MET A CA 1
ATOM 1050 C C . MET A 1 125 ? -16.587 7.804 18.135 1.00 91.50 125 MET A C 1
ATOM 1052 O O . MET A 1 125 ? -17.128 7.332 19.133 1.00 91.50 125 MET A O 1
ATOM 1056 N N . ARG A 1 126 ? -15.778 8.872 18.203 1.00 89.25 126 ARG A N 1
ATOM 1057 C CA . ARG A 1 126 ? -15.462 9.580 19.458 1.00 89.25 126 ARG A CA 1
ATOM 1058 C C . ARG A 1 126 ? -16.737 10.014 20.175 1.00 89.25 126 ARG A C 1
ATOM 1060 O O . ARG A 1 126 ? -16.915 9.728 21.358 1.00 89.25 126 ARG A O 1
ATOM 1067 N N . LYS A 1 127 ? -17.674 10.635 19.449 1.00 89.94 127 LYS A N 1
ATOM 1068 C CA . LYS A 1 127 ? -18.971 11.063 19.995 1.00 89.94 127 LYS A CA 1
ATOM 1069 C C . LYS A 1 127 ? -19.801 9.885 20.507 1.00 89.94 127 LYS A C 1
ATOM 1071 O O . LYS A 1 127 ? -20.432 10.006 21.558 1.00 89.94 127 LYS A O 1
ATOM 1076 N N . LEU A 1 128 ? -19.829 8.775 19.771 1.00 90.62 128 LEU A N 1
ATOM 1077 C CA . LEU A 1 128 ? -20.545 7.562 20.157 1.00 90.62 128 LEU A CA 1
ATOM 1078 C C . LEU A 1 128 ? -19.963 6.965 21.440 1.00 90.62 128 LEU A C 1
ATOM 1080 O O . LEU A 1 128 ? -20.714 6.769 22.394 1.00 90.62 128 LEU A O 1
ATOM 1084 N N . ILE A 1 129 ? -18.648 6.731 21.473 1.00 84.69 129 ILE A N 1
ATOM 1085 C CA . ILE A 1 129 ? -17.939 6.166 22.627 1.00 84.69 129 ILE A CA 1
ATOM 1086 C C . ILE A 1 129 ? -18.178 7.051 23.848 1.00 84.69 129 ILE A C 1
ATOM 1088 O O . ILE A 1 129 ? -18.661 6.569 24.868 1.00 84.69 129 ILE A O 1
ATOM 1092 N N . PHE A 1 130 ? -17.942 8.358 23.734 1.00 83.69 130 PHE A N 1
ATOM 1093 C CA . PHE A 1 130 ? -18.091 9.282 24.856 1.00 83.69 130 PHE A CA 1
ATOM 1094 C C . PHE A 1 130 ? -19.518 9.280 25.426 1.00 83.69 130 PHE A C 1
ATOM 1096 O O . PHE A 1 130 ? -19.719 9.137 26.632 1.00 83.69 130 PHE A O 1
ATOM 1103 N N . ARG A 1 131 ? -20.535 9.357 24.554 1.00 85.69 131 ARG A N 1
ATOM 1104 C CA . ARG A 1 131 ? -21.946 9.309 24.973 1.00 85.69 131 ARG A CA 1
ATOM 1105 C C . ARG A 1 131 ? -22.322 7.971 25.598 1.00 85.69 131 ARG A C 1
ATOM 1107 O O . ARG A 1 131 ? -23.051 7.958 26.586 1.00 85.69 131 ARG A O 1
ATOM 1114 N N . PHE A 1 132 ? -21.856 6.866 25.025 1.00 84.62 132 PHE A N 1
ATOM 1115 C CA . PHE A 1 132 ? -22.109 5.527 25.547 1.00 84.62 132 PHE A CA 1
ATOM 1116 C C . PHE A 1 132 ? -21.504 5.360 26.943 1.00 84.62 132 PHE A C 1
ATOM 1118 O O . 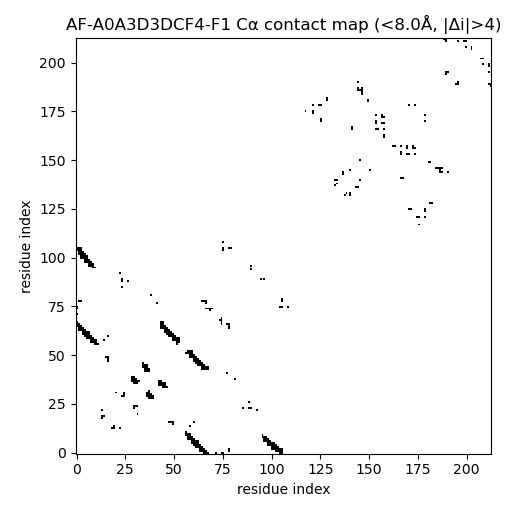PHE A 1 132 ? -22.197 4.924 27.863 1.00 84.62 132 PHE A O 1
ATOM 1125 N N . MET A 1 133 ? -20.240 5.756 27.113 1.00 78.56 133 MET A N 1
ATOM 1126 C CA . MET A 1 133 ? -19.530 5.601 28.377 1.00 78.56 133 MET A CA 1
ATOM 1127 C C . MET A 1 133 ? -20.149 6.473 29.473 1.00 78.56 133 MET A C 1
ATOM 1129 O O . MET A 1 133 ? -20.470 5.954 30.539 1.00 78.56 133 MET A O 1
ATOM 1133 N N . ILE A 1 134 ? -20.440 7.750 29.201 1.00 80.06 134 ILE A N 1
ATOM 1134 C CA . ILE A 1 134 ? -21.111 8.619 30.182 1.00 80.06 134 ILE A CA 1
ATOM 1135 C C . ILE A 1 134 ? -22.495 8.085 30.550 1.00 80.06 134 ILE A C 1
ATOM 1137 O O . ILE A 1 134 ? -22.829 8.033 31.730 1.00 80.06 134 ILE A O 1
ATOM 1141 N N . LYS A 1 135 ? -23.309 7.670 29.570 1.00 80.88 135 LYS A N 1
ATOM 1142 C CA . LYS A 1 135 ? -24.687 7.233 29.837 1.00 80.88 135 LYS A CA 1
ATOM 1143 C C . LYS A 1 135 ? -24.748 5.944 30.660 1.00 80.88 135 LYS A C 1
ATOM 1145 O O . LYS A 1 135 ? -25.622 5.821 31.510 1.00 80.88 135 LYS A O 1
ATOM 1150 N N . ASN A 1 136 ? -23.860 4.988 30.392 1.00 75.50 136 ASN A N 1
ATOM 1151 C CA . ASN A 1 136 ? -23.932 3.661 31.006 1.00 75.50 136 ASN A CA 1
ATOM 1152 C C . ASN A 1 136 ? -23.062 3.514 32.258 1.00 75.50 136 ASN A C 1
ATOM 1154 O O . ASN A 1 136 ? -23.354 2.667 33.096 1.00 75.50 136 ASN A O 1
ATOM 1158 N N . ILE A 1 137 ? -21.983 4.292 32.373 1.00 73.19 137 ILE A N 1
ATOM 1159 C CA . ILE A 1 137 ? -20.991 4.152 33.450 1.00 73.19 137 ILE A CA 1
ATOM 1160 C C . ILE A 1 137 ? -20.928 5.413 34.328 1.00 73.19 137 ILE A C 1
ATOM 1162 O O . ILE A 1 137 ? -20.586 5.323 35.507 1.00 73.19 137 ILE A O 1
ATOM 1166 N N . GLY A 1 138 ? -21.292 6.578 33.791 1.00 71.19 138 GLY A N 1
ATOM 1167 C CA . GLY A 1 138 ? -21.217 7.864 34.489 1.00 71.19 138 GLY A CA 1
ATOM 1168 C C . GLY A 1 138 ? -19.883 8.583 34.284 1.00 71.19 138 GLY A C 1
ATOM 1169 O O . GLY A 1 138 ? -18.999 8.099 33.583 1.00 71.19 138 GLY A O 1
ATOM 1170 N N . SER A 1 139 ? -19.727 9.760 34.892 1.00 70.56 139 SER A N 1
ATOM 1171 C CA . SER A 1 139 ? -18.601 10.673 34.627 1.00 70.56 139 SER A CA 1
ATOM 1172 C C . SER A 1 139 ? -17.220 10.105 34.986 1.00 70.56 139 SER A C 1
ATOM 1174 O O . SER A 1 139 ? -16.237 10.443 34.348 1.00 70.56 139 SER A O 1
ATOM 1176 N N . ASP A 1 140 ? -17.131 9.162 35.928 1.00 68.38 140 ASP A N 1
ATOM 1177 C CA . ASP A 1 140 ? -15.864 8.515 36.317 1.00 68.38 140 ASP A CA 1
ATOM 1178 C C . ASP A 1 140 ? -15.486 7.307 35.436 1.00 68.38 140 ASP A C 1
ATOM 1180 O O . ASP A 1 140 ? -14.661 6.470 35.827 1.00 68.38 140 ASP A O 1
ATOM 1184 N N . TRP A 1 141 ? -16.111 7.158 34.265 1.00 68.81 141 TRP A N 1
ATOM 1185 C CA . TRP A 1 141 ? -15.981 5.967 33.422 1.00 68.81 141 TRP A CA 1
ATOM 1186 C C . TRP A 1 141 ? -14.539 5.623 33.064 1.00 68.81 141 TRP A C 1
ATOM 1188 O O . TRP A 1 141 ? -14.194 4.443 32.950 1.00 68.81 141 TRP A O 1
ATOM 1198 N N . VAL A 1 142 ? -13.678 6.633 32.966 1.00 66.56 142 VAL A N 1
ATOM 1199 C CA . VAL A 1 142 ? -12.279 6.419 32.621 1.00 66.56 142 VAL A CA 1
ATOM 1200 C C . VAL A 1 142 ? -11.473 5.766 33.749 1.00 66.56 142 VAL A C 1
ATOM 1202 O O . VAL A 1 142 ? -10.556 4.994 33.490 1.00 66.56 142 VAL A O 1
ATOM 1205 N N . LYS A 1 143 ? -11.855 5.997 35.011 1.00 65.38 143 LYS A N 1
ATOM 1206 C CA . LYS A 1 143 ? -11.228 5.363 36.184 1.00 65.38 143 LYS A CA 1
ATOM 1207 C C . LYS A 1 143 ? -11.838 3.998 36.505 1.00 65.38 143 LYS A C 1
ATOM 1209 O O . LYS A 1 143 ? -11.144 3.121 37.005 1.00 65.38 143 LYS A O 1
ATOM 1214 N N . LYS A 1 144 ? -13.140 3.828 36.244 1.00 59.53 144 LYS A N 1
ATOM 1215 C CA . LYS A 1 144 ? -13.943 2.702 36.756 1.00 59.53 144 LYS A CA 1
ATOM 1216 C C . LYS A 1 144 ? -14.166 1.555 35.768 1.00 59.53 144 LYS A C 1
ATOM 1218 O O . LYS A 1 144 ? -14.742 0.544 36.153 1.00 59.53 144 LYS A O 1
ATOM 1223 N N . SER A 1 145 ? -13.861 1.712 34.479 1.00 55.97 145 SER A N 1
ATOM 1224 C CA . SER A 1 145 ? -14.474 0.832 33.465 1.00 55.97 145 SER A CA 1
ATOM 1225 C C . SER A 1 145 ? -13.661 0.540 32.217 1.00 55.97 145 SER A C 1
ATOM 1227 O O . SER A 1 145 ? -14.187 -0.050 31.272 1.00 55.97 145 SER A O 1
ATOM 1229 N N . PHE A 1 146 ? -12.389 0.909 32.209 1.00 62.94 146 PHE A N 1
ATOM 1230 C CA . PHE A 1 146 ? -11.502 0.532 31.125 1.00 62.94 146 PHE A CA 1
ATOM 1231 C C . PHE A 1 146 ? -10.964 -0.885 31.313 1.00 62.94 146 PHE A C 1
ATOM 1233 O O . PHE A 1 146 ? -10.349 -1.164 32.344 1.00 62.94 146 PHE A O 1
ATOM 1240 N N . PRO A 1 147 ? -11.113 -1.768 30.312 1.00 64.81 147 PRO A N 1
ATOM 1241 C CA . PRO A 1 147 ? -10.268 -2.946 30.197 1.00 64.81 147 PRO A CA 1
ATOM 1242 C C . PRO A 1 147 ? -8.796 -2.527 30.257 1.00 64.81 147 PRO A C 1
ATOM 1244 O O . PRO A 1 147 ? -8.404 -1.544 29.626 1.00 64.81 147 PRO A O 1
ATOM 1247 N N . GLN A 1 148 ? -7.973 -3.272 30.994 1.00 66.00 148 GLN A N 1
ATOM 1248 C CA . GLN A 1 148 ? -6.576 -2.905 31.254 1.00 66.00 148 GLN A CA 1
ATOM 1249 C C . GLN A 1 148 ? -5.777 -2.657 29.963 1.00 66.00 148 GLN A C 1
ATOM 1251 O O . GLN A 1 148 ? -5.049 -1.676 29.868 1.00 66.00 148 GLN A O 1
ATOM 1256 N N . LYS A 1 149 ? -6.049 -3.446 28.916 1.00 65.31 149 LYS A N 1
ATOM 1257 C CA . LYS A 1 149 ? -5.473 -3.278 27.574 1.00 65.31 149 LYS A CA 1
ATOM 1258 C C . LYS A 1 149 ? -5.787 -1.916 26.930 1.00 65.31 149 LYS A C 1
ATOM 1260 O O . LYS A 1 149 ? -4.930 -1.327 26.283 1.00 65.31 149 LYS A O 1
ATOM 1265 N N . LEU A 1 150 ? -7.003 -1.400 27.115 1.00 66.19 150 LEU A N 1
ATOM 1266 C CA . LEU A 1 150 ? -7.379 -0.071 26.619 1.00 66.19 150 LEU A CA 1
ATOM 1267 C C . LEU A 1 150 ? -6.748 1.037 27.464 1.00 66.19 150 LEU A C 1
ATOM 1269 O O . LEU A 1 150 ? -6.392 2.080 26.926 1.00 66.19 150 LEU A O 1
ATOM 1273 N N . LYS A 1 151 ? -6.586 0.808 28.772 1.00 69.31 151 LYS A N 1
ATOM 1274 C CA . LYS A 1 151 ? -5.934 1.763 29.672 1.00 69.31 151 LYS A CA 1
ATOM 1275 C C . LYS A 1 151 ? -4.460 1.946 29.304 1.00 69.31 151 LYS A C 1
ATOM 1277 O O . LYS A 1 151 ? -4.018 3.075 29.158 1.00 69.31 151 LYS A O 1
ATOM 1282 N N . GLU A 1 152 ? -3.751 0.850 29.045 1.00 73.19 152 GLU A N 1
ATOM 1283 C CA . GLU A 1 152 ? -2.362 0.877 28.570 1.00 73.19 152 GLU A CA 1
ATOM 1284 C C . GLU A 1 152 ? -2.221 1.602 27.225 1.00 73.19 152 GLU A C 1
ATOM 1286 O O . GLU A 1 152 ? -1.274 2.360 27.024 1.00 73.19 152 GLU A O 1
ATOM 1291 N N . ASN A 1 153 ? -3.161 1.394 26.296 1.00 67.94 153 ASN A N 1
ATOM 1292 C CA . ASN A 1 153 ? -3.154 2.098 25.012 1.00 67.94 153 ASN A CA 1
ATOM 1293 C C . ASN A 1 153 ? -3.350 3.607 25.204 1.00 67.94 153 ASN A C 1
ATOM 1295 O O . ASN A 1 153 ? -2.621 4.399 24.614 1.00 67.94 153 ASN A O 1
ATOM 1299 N N . VAL A 1 154 ? -4.282 4.001 26.069 1.00 67.88 154 VAL A N 1
ATOM 1300 C CA . VAL A 1 154 ? -4.526 5.402 26.423 1.00 67.88 154 VAL A CA 1
ATOM 1301 C C . VAL A 1 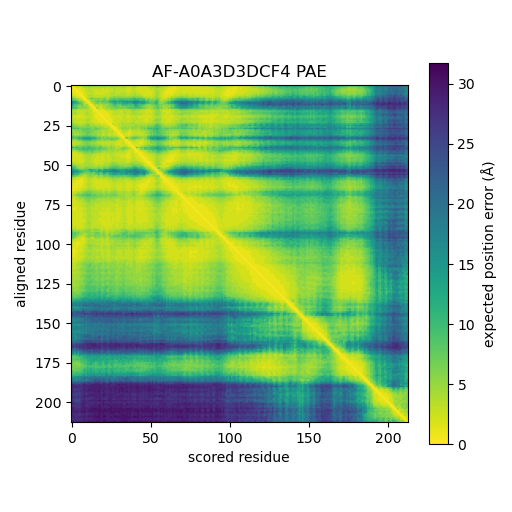154 ? -3.321 6.046 27.114 1.00 67.88 154 VAL A C 1
ATOM 1303 O O . VAL A 1 154 ? -2.941 7.161 26.763 1.00 67.88 154 VAL A O 1
ATOM 1306 N N . GLU A 1 155 ? -2.704 5.355 28.071 1.00 70.94 155 GLU A N 1
ATOM 1307 C CA . GLU A 1 155 ? -1.521 5.842 28.788 1.00 70.94 155 GLU A CA 1
ATOM 1308 C C . GLU A 1 155 ? -0.338 6.036 27.826 1.00 70.94 155 GLU A C 1
ATOM 1310 O O . GLU A 1 155 ? 0.300 7.087 27.853 1.00 70.94 155 GLU A O 1
ATOM 1315 N N . LYS A 1 156 ? -0.121 5.104 26.885 1.00 71.44 156 LYS A N 1
ATOM 1316 C CA . LYS A 1 156 ? 0.892 5.247 25.822 1.00 71.44 156 LYS A CA 1
ATOM 1317 C C . LYS A 1 156 ? 0.640 6.452 24.915 1.00 71.44 156 LYS A C 1
ATOM 1319 O O . LYS A 1 156 ? 1.594 7.103 24.493 1.00 71.44 156 LYS A O 1
ATOM 1324 N N . ILE A 1 157 ? -0.620 6.744 24.585 1.00 68.06 157 ILE A N 1
ATOM 1325 C CA . ILE A 1 157 ? -0.984 7.916 23.772 1.00 68.06 157 ILE A CA 1
ATOM 1326 C C . ILE A 1 157 ? -0.686 9.203 24.547 1.00 68.06 157 ILE A C 1
ATOM 1328 O O . ILE A 1 157 ? -0.039 10.103 24.012 1.00 68.06 157 ILE A O 1
ATOM 1332 N N . ALA A 1 158 ? -1.109 9.274 25.812 1.00 68.31 158 ALA A N 1
ATOM 1333 C CA . ALA A 1 158 ? -0.885 10.437 26.664 1.00 68.31 158 ALA A CA 1
ATOM 1334 C C . ALA A 1 158 ? 0.612 10.714 26.880 1.00 68.31 158 ALA A C 1
ATOM 1336 O O . ALA A 1 158 ? 1.043 11.862 26.767 1.00 68.31 158 ALA A O 1
ATOM 1337 N N . GLU A 1 159 ? 1.412 9.667 27.112 1.00 71.69 159 GLU A N 1
ATOM 1338 C CA . GLU A 1 159 ? 2.867 9.764 27.268 1.00 71.69 159 GLU A CA 1
ATOM 1339 C C . GLU A 1 159 ? 3.543 10.235 25.973 1.00 71.69 159 GLU A C 1
ATOM 1341 O O . GLU A 1 159 ? 4.325 11.190 25.987 1.00 71.69 159 GLU A O 1
ATOM 1346 N N . LYS A 1 160 ? 3.193 9.628 24.830 1.00 69.88 160 LYS A N 1
ATOM 1347 C CA . LYS A 1 160 ? 3.742 10.000 23.518 1.00 69.88 160 LYS A CA 1
ATOM 1348 C C . LYS A 1 160 ? 3.444 11.458 23.157 1.00 69.88 160 LYS A C 1
ATOM 1350 O O . LYS A 1 160 ? 4.314 12.137 22.611 1.00 69.88 160 LYS A O 1
ATOM 1355 N N . ASN A 1 161 ? 2.238 11.932 23.466 1.00 66.56 161 ASN A N 1
ATOM 1356 C CA . ASN A 1 161 ? 1.766 13.260 23.074 1.00 66.56 161 ASN A CA 1
ATOM 1357 C C . ASN A 1 161 ? 1.943 14.318 24.183 1.00 66.56 161 ASN A C 1
ATOM 1359 O O . ASN A 1 161 ? 1.532 15.460 23.992 1.00 66.56 161 ASN A O 1
ATOM 1363 N N . LYS A 1 162 ? 2.584 13.972 25.314 1.00 67.69 162 LYS A N 1
ATOM 1364 C CA . LYS A 1 162 ? 2.798 14.854 26.483 1.00 67.69 162 LYS A CA 1
ATOM 1365 C C . LYS A 1 162 ? 1.512 15.532 26.975 1.00 67.69 162 LYS A C 1
ATOM 1367 O O . LYS A 1 162 ? 1.512 16.711 27.325 1.00 67.69 162 LYS A O 1
ATOM 1372 N N . VAL A 1 163 ? 0.404 14.800 26.967 1.00 62.81 163 VAL A N 1
ATOM 1373 C CA . VAL A 1 163 ? -0.899 15.340 27.367 1.00 62.81 163 VAL A CA 1
ATOM 1374 C C . VAL A 1 163 ? -0.969 15.376 28.893 1.00 62.81 163 VAL A C 1
ATOM 1376 O O . VAL A 1 163 ? -1.133 14.342 29.537 1.00 62.81 163 VAL A O 1
ATOM 1379 N N . GLU A 1 164 ? -0.854 16.566 29.485 1.00 52.62 164 GLU A N 1
ATOM 1380 C CA . GLU A 1 164 ? -1.155 16.785 30.903 1.00 52.62 164 GLU A CA 1
ATOM 1381 C C . GLU A 1 164 ? -2.676 16.904 31.092 1.00 52.62 164 GLU A C 1
ATOM 1383 O O . GLU A 1 164 ? -3.298 17.867 30.645 1.00 52.62 164 GLU A O 1
ATOM 1388 N N . GLY A 1 165 ? -3.303 15.920 31.743 1.00 56.81 165 GLY A N 1
ATOM 1389 C CA . GLY A 1 165 ? -4.722 15.990 32.107 1.00 56.81 165 GLY A CA 1
ATOM 1390 C C . GLY A 1 165 ? -5.517 14.701 31.901 1.00 56.81 165 GLY A C 1
ATOM 1391 O O . GLY A 1 165 ? -4.986 13.667 31.505 1.00 56.81 165 GLY A O 1
ATOM 1392 N N . LEU A 1 166 ? -6.811 14.783 32.242 1.00 55.44 166 LEU A N 1
ATOM 1393 C CA . LEU A 1 166 ? -7.784 13.686 32.285 1.00 55.44 166 LEU A CA 1
ATOM 1394 C C . LEU A 1 166 ? -7.697 12.772 31.056 1.00 55.44 166 LEU A C 1
ATOM 1396 O O . LEU A 1 166 ? -7.743 13.226 29.915 1.00 55.44 166 LEU A O 1
ATOM 1400 N N . LEU A 1 167 ? -7.716 11.465 31.315 1.00 58.06 167 LEU A N 1
ATOM 1401 C CA . LEU A 1 167 ? -7.840 10.392 30.325 1.00 58.06 167 LEU A CA 1
ATOM 1402 C C . LEU A 1 167 ? -9.053 10.577 29.369 1.00 58.06 167 LEU A C 1
ATOM 1404 O O . LEU A 1 167 ? -9.151 9.890 28.364 1.00 58.06 167 LEU A O 1
ATOM 1408 N N . GLU A 1 168 ? -9.972 11.508 29.628 1.00 59.97 168 GLU A N 1
ATOM 1409 C CA . GLU A 1 168 ? -11.055 11.916 28.718 1.00 59.97 168 GLU A CA 1
ATOM 1410 C C . GLU A 1 168 ? -10.535 12.576 27.429 1.00 59.97 168 GLU A C 1
ATOM 1412 O O . GLU A 1 168 ? -11.085 12.335 26.354 1.00 59.97 168 GLU A O 1
ATOM 1417 N N . ASN A 1 169 ? -9.425 13.320 27.510 1.00 65.81 169 ASN A N 1
ATOM 1418 C CA . ASN A 1 169 ? -8.759 13.913 26.345 1.00 65.81 169 ASN A CA 1
ATOM 1419 C C . ASN A 1 169 ? -8.043 12.862 25.486 1.00 65.81 169 ASN A C 1
ATOM 1421 O O . ASN A 1 169 ? -7.735 13.115 24.326 1.00 65.81 169 ASN A O 1
ATOM 1425 N N . SER A 1 170 ? -7.822 11.653 26.009 1.00 67.31 170 SER A N 1
ATOM 1426 C CA . SER A 1 170 ? -7.164 10.589 25.246 1.00 67.31 170 SER A CA 1
ATOM 1427 C C . SER A 1 170 ? -7.990 10.079 24.063 1.00 67.31 170 SER A C 1
ATOM 1429 O O . SER A 1 170 ? -7.416 9.647 23.070 1.00 67.31 170 SER A O 1
ATOM 1431 N N . LEU A 1 171 ? -9.328 10.171 24.124 1.00 75.62 171 LEU A N 1
ATOM 1432 C CA . LEU A 1 171 ? -10.187 9.821 22.986 1.00 75.62 171 LEU A CA 1
ATOM 1433 C C . LEU A 1 171 ? -10.007 10.787 21.812 1.00 75.62 171 LEU A C 1
ATOM 1435 O O . LEU A 1 171 ? -10.236 10.403 20.666 1.00 75.62 171 LEU A O 1
ATOM 1439 N N . TYR A 1 172 ? -9.638 12.039 22.090 1.00 79.56 172 TYR A N 1
ATOM 1440 C CA . TYR A 1 172 ? -9.359 13.019 21.046 1.00 79.56 172 TYR A CA 1
ATOM 1441 C C . TYR A 1 172 ? -8.083 12.652 20.283 1.00 79.56 172 TYR A C 1
ATOM 1443 O O . TYR A 1 172 ? -8.076 12.662 19.057 1.00 79.56 172 TYR A O 1
ATOM 1451 N N . GLU A 1 173 ? -7.055 12.230 21.016 1.00 76.94 173 GLU A N 1
ATOM 1452 C CA . GLU A 1 173 ? -5.759 11.802 20.480 1.00 76.94 173 GLU A CA 1
ATOM 1453 C C . GLU A 1 173 ? -5.781 10.394 19.857 1.00 76.94 173 GLU A C 1
ATOM 1455 O O . GLU A 1 173 ? -4.795 9.967 19.256 1.00 76.94 173 GLU A O 1
ATOM 1460 N N . ALA A 1 174 ? -6.890 9.662 20.005 1.00 80.38 174 ALA A N 1
ATOM 1461 C CA . ALA A 1 174 ? -7.030 8.317 19.470 1.00 80.38 174 ALA A CA 1
ATOM 1462 C C . ALA A 1 174 ? -7.238 8.324 17.946 1.00 80.38 174 ALA A C 1
ATOM 1464 O O . ALA A 1 174 ? -8.090 9.054 17.421 1.00 80.38 174 ALA A O 1
ATOM 1465 N N . ASP A 1 175 ? -6.495 7.462 17.250 1.00 82.31 175 ASP A N 1
ATOM 1466 C CA . ASP A 1 175 ? -6.643 7.222 15.814 1.00 82.31 175 ASP A CA 1
ATOM 1467 C C . ASP A 1 175 ? -7.803 6.259 15.493 1.00 82.31 175 ASP A C 1
ATOM 1469 O O . ASP A 1 175 ? -8.398 5.632 16.376 1.00 82.31 175 ASP A O 1
ATOM 1473 N N . PHE A 1 176 ? -8.138 6.127 14.207 1.00 85.94 176 PHE A N 1
ATOM 1474 C CA . PHE A 1 176 ? -9.205 5.240 13.739 1.00 85.94 176 PHE A CA 1
ATOM 1475 C C . PHE A 1 176 ? -9.111 3.799 14.270 1.00 85.94 176 PHE A C 1
ATOM 1477 O O . PHE A 1 176 ? -10.129 3.212 14.641 1.00 85.94 176 PHE A O 1
ATOM 1484 N N . ILE A 1 177 ? -7.908 3.213 14.308 1.00 85.44 177 ILE A N 1
ATOM 1485 C CA . ILE A 1 177 ? -7.709 1.819 14.732 1.00 85.44 177 ILE A CA 1
ATOM 1486 C C . ILE A 1 177 ? -7.990 1.702 16.226 1.00 85.44 177 ILE A C 1
ATOM 1488 O O . ILE A 1 177 ? -8.718 0.808 16.656 1.00 85.44 177 ILE A O 1
ATOM 1492 N N . GLN A 1 178 ? -7.472 2.639 17.011 1.00 82.44 178 GL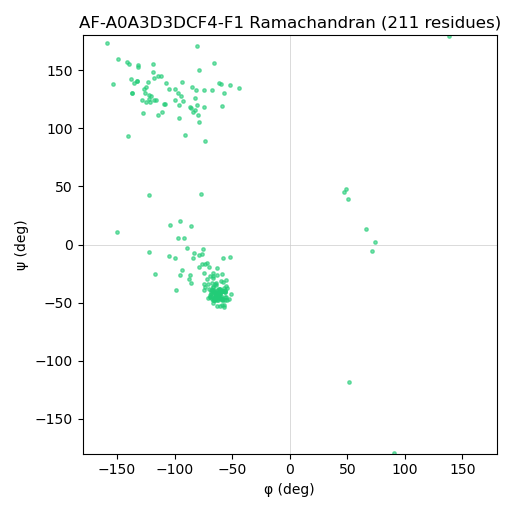N A N 1
ATOM 1493 C CA . GLN A 1 178 ? -7.694 2.685 18.450 1.00 82.44 178 GLN A CA 1
ATOM 1494 C C . GLN A 1 178 ? -9.182 2.860 18.762 1.00 82.44 178 GLN A C 1
ATOM 1496 O O . GLN A 1 178 ? -9.731 2.110 19.565 1.00 82.44 178 GLN A O 1
ATOM 1501 N N . LEU A 1 179 ? -9.874 3.778 18.080 1.00 86.12 179 LEU A N 1
ATOM 1502 C CA . LEU A 1 179 ? -11.320 3.977 18.239 1.00 86.12 179 LEU A CA 1
ATOM 1503 C C . LEU A 1 179 ? -12.136 2.716 17.895 1.00 86.12 179 LEU A C 1
ATOM 1505 O O . LEU A 1 179 ? -13.179 2.479 18.504 1.00 86.12 179 LEU A O 1
ATOM 1509 N N . ILE A 1 180 ? -11.677 1.882 16.956 1.00 85.88 180 ILE A N 1
ATOM 1510 C CA . ILE A 1 180 ? -12.283 0.566 16.700 1.00 85.88 180 ILE A CA 1
ATOM 1511 C C . ILE A 1 180 ? -12.081 -0.353 17.906 1.00 85.88 180 ILE A C 1
ATOM 1513 O O . ILE A 1 180 ? -13.044 -0.962 18.373 1.00 85.88 180 ILE A O 1
ATOM 1517 N N . GLU A 1 181 ? -10.862 -0.444 18.441 1.00 82.62 181 GLU A N 1
ATOM 1518 C CA . GLU A 1 181 ? -10.590 -1.261 19.630 1.00 82.62 181 GLU A CA 1
ATOM 1519 C C . GLU A 1 181 ? -11.489 -0.860 20.806 1.00 82.62 181 GLU A C 1
ATOM 1521 O O . GLU A 1 181 ? -12.049 -1.721 21.480 1.00 82.62 181 GLU A O 1
ATOM 1526 N N . PHE A 1 182 ? -11.711 0.440 20.996 1.00 78.25 182 PHE A N 1
ATOM 1527 C CA . PHE A 1 182 ? -12.651 0.958 21.986 1.00 78.25 182 PHE A CA 1
ATOM 1528 C C . PHE A 1 182 ? -14.067 0.407 21.835 1.00 78.25 182 PHE A C 1
ATOM 1530 O O . PHE A 1 182 ? -14.692 0.035 22.820 1.00 78.25 182 PHE A O 1
ATOM 1537 N N . ILE A 1 183 ? -14.590 0.358 20.614 1.00 79.75 183 ILE A N 1
ATOM 1538 C CA . ILE A 1 183 ? -15.974 -0.064 20.373 1.00 79.75 183 ILE A CA 1
ATOM 1539 C C . ILE A 1 183 ? -16.133 -1.578 20.545 1.00 79.75 183 ILE A C 1
ATOM 1541 O O . ILE A 1 183 ? -17.174 -2.030 21.023 1.00 79.75 183 ILE A O 1
ATOM 1545 N N . PHE A 1 184 ? -15.128 -2.363 20.149 1.00 81.81 184 PHE A N 1
ATOM 1546 C CA . PHE A 1 184 ? -15.264 -3.818 20.028 1.00 81.81 184 PHE A CA 1
ATOM 1547 C C . PHE A 1 184 ? -14.588 -4.629 21.133 1.00 81.81 184 PHE A C 1
ATOM 1549 O O . PHE A 1 184 ? -14.816 -5.839 21.207 1.00 81.81 184 PHE A O 1
ATOM 1556 N N . ILE A 1 185 ? -13.779 -4.019 22.002 1.00 74.62 185 ILE A N 1
ATOM 1557 C CA . ILE A 1 185 ? -13.238 -4.749 23.148 1.00 74.62 185 ILE A CA 1
ATOM 1558 C C . ILE A 1 185 ? -14.382 -5.094 24.114 1.00 74.62 185 ILE A C 1
ATOM 1560 O O . ILE A 1 185 ? -15.189 -4.227 24.457 1.00 74.62 185 ILE A O 1
ATOM 1564 N N . PRO A 1 186 ? -14.461 -6.354 24.586 1.00 66.81 186 PRO A N 1
ATOM 1565 C CA . PRO A 1 186 ? -15.465 -6.753 25.556 1.00 66.81 186 PRO A CA 1
ATOM 1566 C C . PRO A 1 186 ? -15.334 -5.919 26.825 1.00 66.81 186 PRO A C 1
ATOM 1568 O O . PRO A 1 186 ? -14.312 -5.952 27.514 1.00 66.81 186 PRO A O 1
ATOM 1571 N N . TYR A 1 187 ? -16.391 -5.189 27.153 1.00 65.88 187 TYR A N 1
ATOM 1572 C CA . TYR A 1 187 ? -16.489 -4.545 28.447 1.00 65.88 187 TYR A CA 1
ATOM 1573 C C . TYR A 1 187 ? -17.045 -5.543 29.468 1.00 65.88 187 TYR A C 1
ATOM 1575 O O . TYR A 1 187 ? -18.034 -6.217 29.166 1.00 65.88 187 TYR A O 1
ATOM 1583 N N . PRO A 1 188 ? -16.468 -5.629 30.680 1.00 62.22 188 PRO A N 1
ATOM 1584 C CA . PRO A 1 188 ? -16.983 -6.523 31.712 1.00 62.22 188 PRO A CA 1
ATOM 1585 C C . PRO A 1 188 ? -18.458 -6.204 31.999 1.00 62.22 188 PRO A C 1
ATOM 1587 O O . PRO A 1 188 ? -18.829 -5.035 32.162 1.00 62.22 188 PRO A O 1
ATOM 1590 N N . LYS A 1 189 ? -19.320 -7.228 32.003 1.00 55.53 189 LYS A N 1
ATOM 1591 C CA . LYS A 1 189 ? -20.775 -7.065 32.168 1.00 55.53 189 LYS A CA 1
ATOM 1592 C C . LYS A 1 189 ? -21.167 -6.731 33.606 1.00 55.53 189 LYS A C 1
ATOM 1594 O O . LYS A 1 189 ? -22.000 -5.854 33.807 1.00 55.53 189 LYS A O 1
ATOM 1599 N N . ASN A 1 190 ? -20.514 -7.351 34.589 1.00 54.66 190 ASN A N 1
ATOM 1600 C CA . ASN A 1 190 ? -20.771 -7.115 36.008 1.00 54.66 190 ASN A CA 1
ATOM 1601 C C . ASN A 1 190 ? -19.577 -6.390 36.637 1.00 54.66 190 ASN A C 1
ATOM 1603 O O . ASN A 1 190 ? -18.467 -6.915 36.674 1.00 54.66 190 ASN A O 1
ATOM 1607 N N . ARG A 1 191 ? -19.795 -5.144 37.068 1.00 56.31 191 ARG A N 1
ATOM 1608 C CA . ARG A 1 191 ? -18.728 -4.232 37.526 1.00 56.31 191 ARG A CA 1
ATOM 1609 C C . ARG A 1 191 ? -18.895 -3.717 38.947 1.00 56.31 191 ARG A C 1
ATOM 1611 O O . ARG A 1 191 ? -17.997 -3.055 39.453 1.00 56.31 191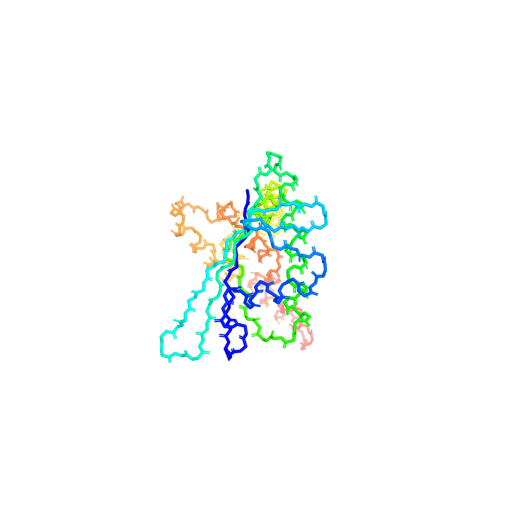 ARG A O 1
ATOM 1618 N N . ASP A 1 192 ? -20.018 -4.008 39.585 1.00 60.53 192 ASP A N 1
ATOM 1619 C CA . ASP A 1 192 ? -20.191 -3.720 41.000 1.00 60.53 192 ASP A CA 1
ATOM 1620 C C . ASP A 1 192 ? -19.872 -4.994 41.775 1.00 60.53 192 ASP A C 1
ATOM 1622 O O . ASP A 1 192 ? -20.608 -5.974 41.690 1.00 60.53 192 ASP A O 1
ATOM 1626 N N . ILE A 1 193 ? -18.738 -4.988 42.477 1.00 61.00 193 ILE A N 1
ATOM 1627 C CA . ILE A 1 193 ? -18.268 -6.115 43.286 1.00 61.00 193 ILE A CA 1
ATOM 1628 C C . ILE A 1 193 ? -19.340 -6.516 44.304 1.00 61.00 193 ILE A C 1
ATOM 1630 O O . ILE A 1 193 ? -19.531 -7.706 44.530 1.00 61.00 193 ILE A O 1
ATOM 1634 N N . ASN A 1 194 ? -20.096 -5.556 44.849 1.00 63.34 194 ASN A N 1
ATOM 1635 C CA . ASN A 1 194 ? -21.166 -5.849 45.799 1.00 63.34 194 ASN A CA 1
ATOM 1636 C C . ASN A 1 194 ? -22.329 -6.570 45.119 1.00 63.34 194 ASN A C 1
ATOM 1638 O O . ASN A 1 194 ? -22.777 -7.588 45.630 1.00 63.34 194 ASN A O 1
ATOM 1642 N N . LYS A 1 195 ? -22.739 -6.140 43.919 1.00 65.94 195 LYS A N 1
ATOM 1643 C CA . LYS A 1 195 ? -23.720 -6.898 43.121 1.00 65.94 195 LYS A CA 1
ATOM 1644 C C . LYS A 1 195 ? -23.193 -8.258 42.690 1.00 65.94 195 LYS A C 1
ATOM 1646 O O . LYS A 1 195 ? -23.968 -9.195 42.578 1.00 65.94 195 LYS A O 1
ATOM 1651 N N . LEU A 1 196 ? -21.890 -8.379 42.444 1.00 68.00 196 LEU A N 1
ATOM 1652 C CA . LEU A 1 196 ? -21.260 -9.654 42.117 1.00 68.00 196 LEU A CA 1
ATOM 1653 C C . LEU A 1 196 ? -21.344 -10.609 43.313 1.00 68.00 196 LEU A C 1
ATOM 1655 O O . LEU A 1 196 ? -21.743 -11.756 43.146 1.00 68.00 196 LEU A O 1
ATOM 1659 N N . PHE A 1 197 ? -21.048 -10.116 44.519 1.00 71.62 197 PHE A N 1
ATOM 1660 C CA . PHE A 1 197 ? -21.226 -10.861 45.762 1.00 71.62 197 PHE A CA 1
ATOM 1661 C C . PHE A 1 197 ? -22.693 -11.184 46.039 1.00 71.62 197 PHE A C 1
ATOM 1663 O O . PHE A 1 197 ? -22.985 -12.311 46.414 1.00 71.62 197 PHE A O 1
ATOM 1670 N N . GLU A 1 198 ? -23.626 -10.262 45.807 1.00 74.56 198 GLU A N 1
ATOM 1671 C CA . GLU A 1 198 ? -25.064 -10.531 45.918 1.00 74.56 198 GLU A CA 1
ATOM 1672 C C . GLU A 1 198 ? -25.514 -11.613 44.930 1.00 74.56 198 GLU A C 1
ATOM 1674 O O . GLU A 1 198 ? -26.222 -12.534 45.320 1.00 74.56 198 GLU A O 1
ATOM 1679 N N . MET A 1 199 ? -25.063 -11.559 43.673 1.00 69.50 199 MET A 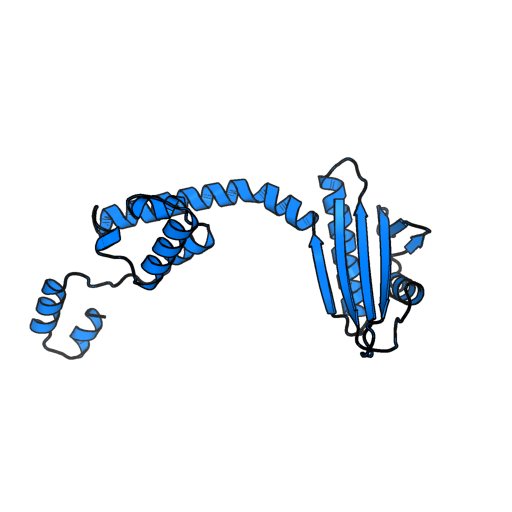N 1
ATOM 1680 C CA . MET A 1 199 ? -25.382 -12.562 42.651 1.00 69.50 199 MET A CA 1
ATOM 1681 C C . MET A 1 199 ? -24.768 -13.930 42.961 1.00 69.50 199 MET A C 1
ATOM 1683 O O . MET A 1 199 ? -25.405 -14.943 42.697 1.00 69.50 199 MET A O 1
ATOM 1687 N N . ILE A 1 200 ? -23.556 -13.970 43.523 1.00 76.94 200 ILE A N 1
ATOM 1688 C CA . ILE A 1 200 ? -22.912 -15.213 43.971 1.00 76.94 200 ILE A CA 1
ATOM 1689 C C . ILE A 1 200 ? -23.639 -15.779 45.192 1.00 76.94 200 ILE A C 1
ATOM 1691 O O . ILE A 1 200 ? -23.926 -16.971 45.230 1.00 76.94 200 ILE A O 1
ATOM 1695 N N . ASN A 1 201 ? -23.974 -14.932 46.166 1.00 80.00 201 ASN A N 1
ATOM 1696 C CA . ASN A 1 201 ? -24.671 -15.344 47.384 1.00 80.00 201 ASN A CA 1
ATOM 1697 C C . ASN A 1 201 ? -26.122 -15.769 47.113 1.00 80.00 201 ASN A C 1
ATOM 1699 O O . ASN A 1 201 ? -26.661 -16.581 47.857 1.00 80.00 201 ASN A O 1
ATOM 1703 N N . ALA A 1 202 ? -26.749 -15.240 46.059 1.00 80.31 202 ALA A N 1
ATOM 1704 C CA . ALA A 1 202 ? -28.095 -15.607 45.622 1.00 80.31 202 ALA A CA 1
ATOM 1705 C C . ALA A 1 202 ? -28.127 -16.776 44.617 1.00 80.31 202 ALA A C 1
ATOM 1707 O O . ALA A 1 202 ? -29.211 -17.188 44.203 1.00 80.31 202 ALA A O 1
ATOM 1708 N N . ALA A 1 203 ? -26.975 -17.301 44.183 1.00 83.31 203 ALA A N 1
ATOM 1709 C CA . ALA A 1 203 ? -26.922 -18.397 43.221 1.00 83.31 203 ALA A CA 1
ATOM 1710 C C . ALA A 1 203 ? -27.126 -19.751 43.918 1.00 83.31 203 ALA A C 1
ATOM 1712 O O . ALA A 1 203 ? -26.292 -20.193 44.705 1.00 83.31 203 ALA A O 1
ATOM 1713 N N . GLU A 1 204 ? -28.215 -20.445 43.584 1.00 79.44 204 GLU A N 1
ATOM 1714 C CA . GLU A 1 204 ? -28.531 -21.764 44.152 1.00 79.44 204 GLU A CA 1
ATOM 1715 C C . GLU A 1 204 ? -28.022 -22.927 43.285 1.00 79.44 204 GLU A C 1
ATOM 1717 O O . GLU A 1 204 ? -27.850 -24.044 43.777 1.00 79.44 204 GLU A O 1
ATOM 1722 N N . LYS A 1 205 ? -27.781 -22.699 41.984 1.00 86.25 205 LYS A N 1
ATOM 1723 C CA . LYS A 1 205 ? -27.338 -23.738 41.041 1.00 86.25 205 LYS A CA 1
ATOM 1724 C C . LYS A 1 205 ? -26.143 -23.282 40.214 1.00 86.25 205 LYS A C 1
ATOM 1726 O O . LYS A 1 205 ? -25.977 -22.110 39.895 1.00 86.25 205 LYS A O 1
ATOM 1731 N N . LEU A 1 206 ? -25.337 -24.252 39.775 1.00 73.25 206 LEU A N 1
ATOM 1732 C CA . LEU A 1 206 ? -24.120 -24.009 38.988 1.00 73.25 206 LEU A CA 1
ATOM 1733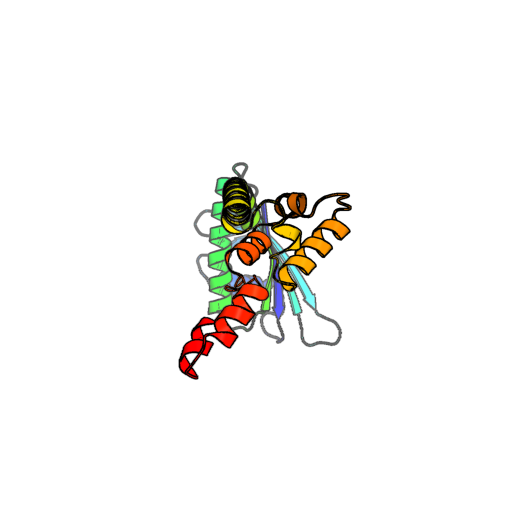 C C . LEU A 1 206 ? -24.384 -23.242 37.676 1.00 73.25 206 LEU A C 1
ATOM 1735 O O . LEU A 1 206 ? -23.551 -22.443 37.260 1.00 73.25 206 LEU A O 1
ATOM 1739 N N . GLY A 1 207 ? -25.554 -23.437 37.057 1.00 72.06 207 GLY A N 1
ATOM 1740 C CA . GLY A 1 207 ? -25.969 -22.703 35.855 1.00 72.06 207 GLY A CA 1
ATOM 1741 C C . GLY A 1 207 ? -26.299 -21.223 36.097 1.00 72.06 207 GLY A C 1
ATOM 1742 O O . GLY A 1 207 ? -26.250 -20.425 35.165 1.00 72.06 207 GLY A O 1
ATOM 1743 N N . ASP A 1 208 ? -26.579 -20.817 37.338 1.00 70.81 208 ASP A N 1
ATOM 1744 C CA . ASP A 1 208 ? -26.839 -19.410 37.670 1.00 70.81 208 ASP A CA 1
ATOM 1745 C C . ASP A 1 208 ? -25.548 -18.577 37.671 1.00 70.81 208 ASP A C 1
ATOM 1747 O O . ASP A 1 208 ? -25.572 -17.382 37.368 1.00 70.81 208 ASP A O 1
ATOM 1751 N N . LEU A 1 209 ? -24.403 -19.231 37.891 1.00 66.19 209 LEU A N 1
ATOM 1752 C CA . LEU A 1 209 ? -23.075 -18.618 37.845 1.00 66.19 209 LEU A CA 1
ATOM 1753 C C . LEU A 1 209 ? -22.606 -18.306 36.414 1.00 66.19 209 LEU A C 1
ATOM 1755 O O . LEU A 1 209 ? -21.709 -17.483 36.230 1.00 66.19 209 LEU A O 1
ATOM 1759 N N . GLU A 1 210 ? -23.223 -18.886 35.377 1.00 64.50 210 GLU A N 1
ATOM 1760 C CA . GLU A 1 210 ? -22.911 -18.534 33.982 1.00 64.50 210 GLU A CA 1
ATOM 1761 C C . GLU A 1 210 ? -23.319 -17.095 33.635 1.00 64.50 210 GLU A C 1
ATOM 1763 O O . GLU A 1 210 ? -22.711 -16.478 32.762 1.00 64.50 210 GLU A O 1
ATOM 1768 N N . LYS A 1 211 ? -24.293 -16.524 34.359 1.00 54.88 211 LYS A N 1
ATOM 1769 C CA . LYS A 1 211 ? -24.741 -15.125 34.216 1.00 54.88 211 LYS A CA 1
ATOM 1770 C C . LYS A 1 211 ? -23.804 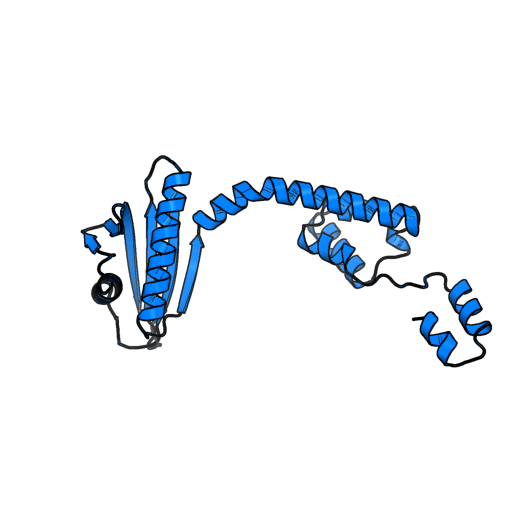-14.118 34.899 1.00 54.88 211 LYS A C 1
ATOM 1772 O O . LYS A 1 211 ? -23.987 -12.909 34.744 1.00 54.88 211 LYS A O 1
ATOM 1777 N N . VAL A 1 212 ? -22.836 -14.608 35.678 1.00 54.22 212 VAL A N 1
ATOM 1778 C CA . VAL A 1 212 ? -21.861 -13.787 36.412 1.00 54.22 212 VAL A CA 1
ATOM 1779 C C . VAL A 1 212 ? -20.640 -13.441 35.539 1.00 54.22 212 VAL A C 1
ATOM 1781 O O . VAL A 1 212 ? -20.044 -12.386 35.761 1.00 54.22 212 VAL A O 1
ATOM 1784 N N . LYS A 1 213 ? -20.314 -14.272 34.530 1.00 42.31 213 LYS A N 1
ATOM 1785 C CA . LYS A 1 213 ? -19.257 -14.046 33.517 1.00 42.31 213 LYS A CA 1
ATOM 1786 C C . LYS A 1 213 ? -19.583 -12.900 32.550 1.00 42.31 213 LYS A C 1
ATOM 1788 O O . LYS A 1 213 ? -18.642 -12.142 32.226 1.00 42.31 213 LYS A O 1
#

Solvent-accessible surface area (backbone atoms only — not comparable to full-atom values): 12322 Å² total; per-residue (Å²): 91,47,39,31,36,44,33,40,34,75,59,82,68,69,78,42,70,66,49,45,51,52,60,55,41,70,42,90,60,36,44,79,52,95,61,32,40,36,38,92,95,42,77,30,41,52,48,78,48,75,50,72,47,84,100,51,75,33,38,39,36,41,39,35,44,35,32,86,55,88,48,63,71,57,26,37,56,52,52,52,52,50,49,60,49,49,56,49,48,52,67,67,65,75,58,80,64,50,76,40,81,77,41,55,46,53,61,48,54,51,47,65,70,45,44,64,60,50,52,51,49,43,53,51,48,45,52,48,52,52,53,51,41,40,75,76,63,31,91,59,29,77,83,75,61,58,54,68,72,58,46,53,53,42,50,52,50,30,62,75,68,68,55,86,71,66,73,76,58,39,58,73,77,47,50,68,68,55,54,48,50,66,72,68,53,83,68,80,78,72,79,50,68,65,59,50,50,49,53,56,75,68,44,90,49,80,76,55,55,65,78,63,103

Foldseek 3Di:
DKWKKKKKAAADQQQDPVSVQVLLVVPVQWDDDDQWIHGPNDIWGKDWDKDDDPPGSMIIIMIMTGDPDPDPVVRLVVNVVVVVSVVVSVVVSPGDMDMDTPDDVSVVVVCVVCVVVQVVVLVVLLVVLVVVQCVPPNPCSLVQWDDVVLVVVLVVQCVVVVPPDDSNCSSVSDDPVSSVCSVPPDTQPDRPVVVLVVQVVPDPDPVSCVVSD

Secondary structure (DSSP, 8-state):
-EEEEEEEE-SSSS-SHHHHHHHHHTSTTEEEETTEEEETTEEEEEEEEEEEPTTSS-EEEEEEEE---SSHHHHHHHHHHHHHHHHHHHHHT-S-EEEEEEEEHHHHHHHHHHHHHHHHHHHHHHHHHHHHHHHHH-TTHHHHS--HHHHHHHHHHHHHTT--S-TTTHHHH--HHHHHHHHHSPPPS---HHHHHHHHHT--SGGGGGGT-

Radius of gyration: 27.99 Å; Cα contacts (8 Å, |Δi|>4): 239; chains: 1; bounding box: 56×42×74 Å

Nearest PDB structures (foldseek):
  3ijt-assembly1_A  TM=5.415E-01  e=4.067E-01  Streptococcus mutans
  5jnx-assembly1_A  TM=2.965E-01  e=1.110E+00  Homo sapiens
  5khs-assembly1_A  TM=3.070E-01  e=7.789E+00  Burkholderia multivorans
  6n7g-assembly1_B  TM=3.048E-01  e=9.864E+00  Homo sapiens

Sequence (213 aa):
MKIEYIIKKEDDFCNSVERFKNLLSTNSRITFENSKIKFSNVALDYSIKTEKIQNKKERIFQLIFISNESDESRSVKHLEKIDKLFKRIIKKSGIKFNLNTIWDEVSQYYCKSCYPRINEIENLMRKLIFRFMIKNIGSDWVKKSFPQKLKENVEKIAEKNKVEGLLENSLYEADFIQLIEFIFIPYPKNRDINKLFEMINAAEKLGDLEKVK

=== Feature glossary ===
A reading guide for the features in this record.

Start from the sequence.

  · Sequence gives the chain of amino acids in standard one-letter code (A=alanine, C=cysteine, …, Y=tyrosine), read N→C. It is the only feature that is directly encoded by the gene; all structural features are derived from the folded form of this sequence.

Fold it, and you get atomic coordinates and the backbone conformation that goes with them.

  · The mmCIF table is the protein's shape written out atom by atom. For each backbone N, Cα, C, and carbonyl O, it records an (x, y, z) coordinate triple in Å plus the residue type, chain letter, and residue number.

  · Backbone dihedral angles. Every residue except chain termini has a φ (preceding-C → N → Cα → C) and a ψ (N → Cα → C → next-N). They are reported in degrees following the IUPAC sign convention. Secondary structure is essentially a statement about which (φ, ψ) basin each residue occupies.

  · DSSP 8-state secondary structure assigns each residue one of H (α-helix), G (3₁₀-helix), I (π-helix), E (extended β-strand), B (isolated β-bridge), T (hydrogen-bonded turn), S (bend), or '-' (coil). The assignment is computed from backbone hydrogen-bond geometry via the Kabsch–Sander algorithm.

  · P-SEA three-state annotation labels each residue as helix, strand, or coil based purely on the geometry of the Cα trace. It serves as a fallback when the full backbone (and thus DSSP) is unavailable.

Summarize the fold with a handful of shape descriptors and a per-residue structural alphabet.

  · Radius of gyration (Rg) is the root-mean-square distance of Cα atoms from their centroid — a single number for overall size and compactness. A globular domain of N residues has Rg ≈ 2.2·N^0.38 Å; an extended or disordered chain has a much larger Rg. The Cα contact count is the number of residue pairs whose Cα atoms are within 8 Å and are more than four positions apart in sequence — a standard proxy for tertiary packing density. The bounding box is the smallest axis-aligned box enclosing all Cα atoms.

  · Foldseek's 3Di representation compresses backbone geometry into a per-residue letter drawn from a learned twenty-state alphabet. It captures the tertiary interaction pattern around each residue — which residues are packed against it in space, regardless of where they are in sequence.

  · Accessible surface area quantifies burial. A residue with SASA near zero is packed into the hydrophobic core; one with SASA >100 Å² sits on the surface. Computed here via the Shrake–Rupley numerical algorithm with a 1.4 Å probe.

Ask how reliable the model is.

  · For AlphaFold models, the B-factor field carries pLDDT — the model's own estimate of local accuracy on a 0–100 scale. Regions with pLDDT<50 should be treated as essentially unmodeled; they often correspond to intrinsically disordered segments.

  · For experimental (PDB) structures, the B-factor (temperature factor) quantifies the positional spread of each atom in the crystal — a combination of thermal vibration and static disorder — in units of Å². High B-factors mark flexible loops or poorly resolved regions; low B-factors mark the rigid, well-ordered core.

  · PAE(i, j) answers: if I align the predicted and true structures on residue i, how far off (in Å) do I expect residue j to be? A block-diagonal PAE matrix with low values on the blocks and high values off-diagonal is the signature of a multi-domain protein with confidently predicted domains but uncertain inter-domain orientation.

Place it in context: what it resembles, what it is annotated as, and how it looks.

  · Structural nearest neighbors (via Foldseek easy-search vs the PDB). Reported per hit: target PDB id, E-value, and alignment TM-score. A TM-score above ~0.5 is the conventional threshold for 'same fold'.

  · Functional annotations link the protein to curated databases. InterPro entries identify conserved domains and families by matching the sequence against member-database signatures (Pfam, PROSITE, CDD, …). Gene Ontology (GO) terms describe molecular function, biological process, and cellular component in a controlled vocabulary. CATH places the structure in a hierarchical fold classification (Class/Architecture/Topology/Homologous-superfamily). The organism is the source species.

  · Plot images: a contact map (which residues are close in 3D, as an N×N binary image), a Ramachandran scatter (backbone torsion angles, revealing secondary-structure composition at a glance), and — for AlphaFold structures — a PAE heatmap (pairwise prediction confidence).

  · Structure images are PyMOL renders from six orthogonal camera directions. Cartoon representation draws helices as coils and strands as arrows; sticks shows the backbone as bonds; surface shows the solvent-excluded envelope. Rainbow coloring maps sequence position to hue (blue→red, N→C); chain coloring assigns a distinct color per polypeptide.